Protein 1TX9 (pdb70)

B-factor: mean 22.39, std 18.05, range [3.92, 79.15]

InterPro domains:
  IPR004196 Scaffold protein D [PF02925] (3-143)
  IPR036632 Scaffold protein D superfamily [G3DSA:1.10.1850.10] (2-152)
  IPR036632 Scaffold protein D superfamily [SSF48045] (6-148)

Secondary structure (DSSP, 8-state):
-HHHHHHHHHHHHHHHHHHH-------HHHHHHHH-SS---SSTHHHHHHHHHHHHSHHHHHS-------BHHHHHHHHHHHS-HHHHHHHHHHTTT-B-HHHHHHT------HHHHHHHHHHHHHS-TT----STT----/-HHHHTTTTHHHHHHHSSSS--S--HHHHHHHHSSS---GGGHHHHHHHHHHHHHHHHHTTT---SSPPHHHHHHHHHHHS-TTTHHHHHHHHHTS--S---SSSS-----HHHHHHHHHHHHHT-----

CATH classification: 1.10.1850.10

Sequence (271 aa):
VTEQSVRFQTALASIKLIQASAVLDLTEDDFDFLTSNKVWIATDRSRARRCVEACVYGTLDFVGYPRFPAPVEFIAAVIAYYVHPVNIQTACLIMEGAEFTENIINGVERPVKAAELFAFTLRVRAGNTDVLTDAEEN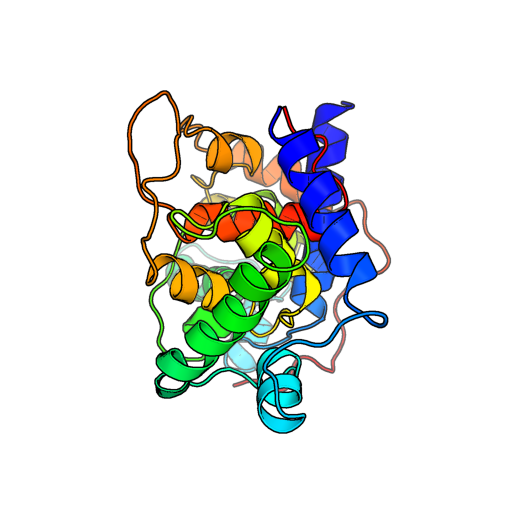VRQEQSVRFQTALASIKLIQASAVLDLTEDDFDFLTSNKVWIATDRSRARRCVEACVYGTLDFVGYPRFPAPVEFIAAVIAYYVHPVNIQTACLIMEGAEFTENIINGVERPVKAAELFAFTLRVRAGNTDVL

Structure (mmCIF, N/CA/C/O backbone):
data_1TX9
#
_entry.id   1TX9
#
_cell.length_a   106.440
_cell.length_b   106.440
_cell.length_c   127.019
_cell.angle_alpha   90.00
_cell.angle_beta   90.00
_cell.angle_gamma   90.00
#
_symmetry.space_group_name_H-M   'P 41 21 2'
#
loop_
_atom_site.group_PDB
_atom_site.id
_atom_site.type_symbol
_atom_site.label_atom_id
_atom_site.label_alt_id
_atom_site.label_comp_id
_atom_site.label_asym_id
_atom_site.label_entity_id
_atom_site.label_seq_id
_atom_site.pdbx_PDB_ins_code
_atom_site.Cartn_x
_atom_site.Cartn_y
_atom_site.Cartn_z
_atom_site.occupancy
_atom_site.B_iso_or_equiv
_atom_site.auth_seq_id
_atom_site.auth_comp_id
_atom_site.auth_asym_id
_atom_site.auth_atom_id
_atom_site.pdbx_PDB_model_num
ATOM 1 N N . VAL A 1 3 ? 103.661 52.741 52.872 1.00 55.01 4 VAL A N 1
ATOM 2 C CA . VAL A 1 3 ? 102.617 52.365 53.875 1.00 54.46 4 VAL A CA 1
ATOM 3 C C . VAL A 1 3 ? 101.237 52.849 53.417 1.00 53.57 4 VAL A C 1
ATOM 4 O O . VAL A 1 3 ? 100.210 52.314 53.841 1.00 53.09 4 VAL A O 1
ATOM 8 N N . THR A 1 4 ? 101.213 53.863 52.555 1.00 52.48 5 THR A N 1
ATOM 9 C CA . THR A 1 4 ? 99.943 54.366 52.056 1.00 51.96 5 THR A CA 1
ATOM 10 C C . THR A 1 4 ? 99.376 53.223 51.211 1.00 51.79 5 THR A C 1
ATOM 11 O O . THR A 1 4 ? 98.228 53.257 50.771 1.00 52.52 5 THR A O 1
ATOM 15 N N . GLU A 1 5 ? 100.199 52.200 51.003 1.00 51.05 6 GLU A N 1
ATOM 16 C CA . GLU A 1 5 ? 99.794 51.026 50.237 1.00 50.76 6 GLU A CA 1
ATOM 17 C C . GLU A 1 5 ? 99.366 49.958 51.250 1.00 49.56 6 GLU A C 1
ATOM 18 O O . GLU A 1 5 ? 98.267 49.407 51.165 1.00 49.40 6 GLU A O 1
ATOM 24 N N . GLN A 1 6 ? 100.238 49.684 52.218 1.00 48.24 7 GLN A N 1
ATOM 25 C CA . GLN A 1 6 ? 99.951 48.703 53.261 1.00 45.92 7 GLN A CA 1
ATOM 26 C C . GLN A 1 6 ? 98.729 49.156 54.049 1.00 44.02 7 GLN A C 1
ATOM 27 O O . GLN A 1 6 ? 98.137 48.381 54.805 1.00 43.55 7 GLN A O 1
ATOM 33 N N . SER A 1 7 ? 98.360 50.420 53.873 1.00 41.93 8 SER A N 1
ATOM 34 C CA . SER A 1 7 ? 97.214 50.968 54.578 1.00 40.19 8 SER A CA 1
ATOM 35 C C . SER A 1 7 ? 95.909 50.579 53.902 1.00 38.60 8 SER A C 1
ATOM 36 O O . SER A 1 7 ? 94.967 50.160 54.579 1.00 38.88 8 SER A O 1
ATOM 39 N N . VAL A 1 8 ? 95.855 50.710 52.576 1.00 35.92 9 VAL A N 1
ATOM 40 C CA . VAL A 1 8 ? 94.644 50.362 51.837 1.00 33.10 9 VAL A CA 1
ATOM 41 C C . VAL A 1 8 ? 94.360 48.871 51.864 1.00 31.59 9 VAL A C 1
ATOM 42 O O . VAL A 1 8 ? 93.207 48.449 51.753 1.00 31.33 9 VAL A O 1
ATOM 46 N N . ARG A 1 9 ? 95.413 48.074 52.003 1.00 29.42 10 ARG A N 1
ATOM 47 C CA . ARG A 1 9 ? 95.255 46.632 52.068 1.00 26.99 10 ARG A CA 1
ATOM 48 C C . ARG A 1 9 ? 94.422 46.369 53.309 1.00 26.73 10 ARG A C 1
ATOM 49 O O . ARG A 1 9 ? 93.365 45.752 53.254 1.00 26.84 10 ARG A O 1
ATOM 57 N N . PHE A 1 10 ? 94.918 46.868 54.431 1.00 26.71 11 PHE A N 1
ATOM 58 C CA . PHE A 1 10 ? 94.263 46.723 55.723 1.00 27.12 11 PHE A CA 1
ATOM 59 C C . PHE A 1 10 ? 92.799 47.133 55.620 1.00 26.22 11 PHE A C 1
ATOM 60 O O . PHE A 1 10 ? 91.895 46.390 55.987 1.00 25.79 11 PHE A O 1
ATOM 68 N N . GLN A 1 11 ? 92.583 48.335 55.109 1.00 26.50 12 GLN A N 1
ATOM 69 C CA . GLN A 1 11 ? 91.248 48.877 54.956 1.00 26.91 12 GLN A CA 1
ATOM 70 C C . GLN A 1 11 ? 90.327 47.865 54.279 1.00 25.41 12 GLN A C 1
ATOM 71 O O . GLN A 1 11 ? 89.185 47.687 54.707 1.00 25.58 12 GLN A O 1
ATOM 77 N N . THR A 1 12 ? 90.822 47.199 53.236 1.00 22.78 13 THR A N 1
ATOM 78 C CA . THR A 1 12 ? 90.030 46.198 52.519 1.00 19.73 13 THR A CA 1
ATOM 79 C C . THR A 1 12 ? 89.795 44.993 53.401 1.00 17.94 13 THR A C 1
ATOM 80 O O . THR A 1 12 ? 88.727 44.388 53.356 1.00 17.69 13 THR A O 1
ATOM 84 N N . ALA A 1 13 ? 90.811 44.638 54.186 1.00 15.87 14 ALA A N 1
ATOM 85 C CA . ALA A 1 13 ? 90.719 43.500 55.093 1.00 13.90 14 ALA A CA 1
ATOM 86 C C . ALA A 1 13 ? 89.692 43.836 56.153 1.00 13.08 14 ALA A C 1
ATOM 87 O O . ALA A 1 13 ? 88.856 43.011 56.503 1.00 13.66 14 ALA A O 1
ATOM 89 N N . LEU A 1 14 ? 89.759 45.055 56.665 1.00 11.56 15 LEU A N 1
ATOM 90 C CA . LEU A 1 14 ? 88.808 45.494 57.664 1.00 11.04 15 LEU A CA 1
ATOM 91 C C . LEU A 1 14 ? 87.420 45.480 57.045 1.00 11.97 15 LEU A C 1
ATOM 92 O O . LEU A 1 14 ? 86.479 44.912 57.593 1.00 12.27 15 LEU A O 1
ATOM 97 N N . ALA A 1 15 ? 87.301 46.111 55.889 1.00 12.88 16 ALA A N 1
ATOM 98 C CA . ALA A 1 15 ? 86.033 46.169 55.197 1.00 14.25 16 ALA A CA 1
ATOM 99 C C . ALA A 1 15 ? 85.479 44.770 54.961 1.00 15.11 16 ALA A C 1
ATOM 100 O O . ALA A 1 15 ? 84.293 44.614 54.651 1.00 17.14 16 ALA A O 1
ATOM 102 N N . SER A 1 16 ? 86.336 43.761 55.098 1.00 14.00 17 SER A N 1
ATOM 103 C CA . SER A 1 16 ? 85.926 42.372 54.911 1.00 12.97 17 SER A CA 1
ATOM 104 C C . SER A 1 16 ? 85.284 41.805 56.164 1.00 13.24 17 SER A C 1
ATOM 105 O O . SER A 1 16 ? 84.256 41.147 56.088 1.00 13.29 17 SER A O 1
ATOM 108 N N . ILE A 1 17 ? 85.901 42.048 57.314 1.00 13.81 18 ILE A N 1
ATOM 109 C CA . ILE A 1 17 ? 85.368 41.563 58.578 1.00 13.98 18 ILE A CA 1
ATOM 110 C C . ILE A 1 17 ? 83.858 41.736 58.563 1.00 15.98 18 ILE A C 1
ATOM 111 O O . ILE A 1 17 ? 83.105 40.780 58.775 1.00 17.21 18 ILE A O 1
ATOM 116 N N . LYS A 1 18 ? 83.423 42.967 58.308 1.00 17.17 19 LYS A N 1
ATOM 117 C CA . LYS A 1 18 ? 82.003 43.272 58.276 1.00 18.47 19 LYS A CA 1
ATOM 118 C C . LYS A 1 18 ? 81.246 42.325 57.364 1.00 17.58 19 LYS A C 1
ATOM 119 O O . LYS A 1 18 ? 80.143 41.899 57.697 1.00 18.28 19 LYS A O 1
ATOM 125 N N . LEU A 1 19 ? 81.841 41.994 56.221 1.00 15.89 20 LEU A N 1
ATOM 126 C CA . LEU A 1 19 ? 81.227 41.071 55.266 1.00 14.43 20 LEU A CA 1
ATOM 127 C C . LEU A 1 19 ? 81.077 39.715 55.963 1.00 14.36 20 LEU A C 1
ATOM 128 O O . LEU A 1 19 ? 80.019 39.089 55.904 1.00 14.14 20 LEU A O 1
ATOM 133 N N . ILE A 1 20 ? 82.137 39.267 56.631 1.00 14.09 21 ILE A N 1
ATOM 134 C CA . ILE A 1 20 ? 82.093 37.992 57.327 1.00 14.61 21 ILE A CA 1
ATOM 135 C C . ILE A 1 20 ? 81.066 38.020 58.449 1.00 16.97 21 ILE A C 1
ATOM 136 O O . ILE A 1 20 ? 80.220 37.130 58.553 1.00 18.62 21 ILE A O 1
ATOM 141 N N . GLN A 1 21 ? 81.142 39.035 59.298 1.00 18.06 22 GLN A N 1
ATOM 142 C CA . GLN A 1 21 ? 80.203 39.147 60.398 1.00 19.80 22 GLN A CA 1
ATOM 143 C C . GLN A 1 21 ? 78.747 39.102 59.951 1.00 20.50 22 GLN A C 1
ATOM 144 O O . GLN A 1 21 ? 77.935 38.386 60.539 1.00 20.40 22 GLN A O 1
ATOM 150 N N . ALA A 1 22 ? 78.427 39.875 58.915 1.00 21.11 23 ALA A N 1
ATOM 151 C CA . ALA A 1 22 ? 77.072 39.962 58.375 1.00 20.91 23 ALA A CA 1
ATOM 152 C C . ALA A 1 22 ? 76.439 38.625 57.997 1.00 21.41 23 ALA A C 1
ATOM 153 O O . ALA A 1 22 ? 75.303 38.363 58.368 1.00 21.85 23 ALA A O 1
ATOM 155 N N . SER A 1 23 ? 77.150 37.787 57.250 1.00 22.37 24 SER A N 1
ATOM 156 C CA . SER A 1 23 ? 76.608 36.483 56.870 1.00 23.80 24 SER A CA 1
ATOM 157 C C . SER A 1 23 ? 77.352 35.435 57.669 1.00 24.40 24 SER A C 1
ATOM 158 O O . SER A 1 23 ? 78.471 35.055 57.333 1.00 25.80 24 SER A O 1
ATOM 161 N N . ALA A 1 24 ? 76.737 34.959 58.736 1.00 24.15 25 ALA A N 1
ATOM 162 C CA . ALA A 1 24 ? 77.396 33.974 59.562 1.00 23.75 25 ALA A CA 1
ATOM 163 C C . ALA A 1 24 ? 77.179 32.582 59.015 1.00 24.07 25 ALA A C 1
ATOM 164 O O . ALA A 1 24 ? 77.306 31.600 59.744 1.00 24.79 25 ALA A O 1
ATOM 166 N N . VAL A 1 25 ? 76.845 32.489 57.734 1.00 23.39 26 VAL A N 1
ATOM 167 C CA . VAL A 1 25 ? 76.620 31.183 57.139 1.00 22.63 26 VAL A CA 1
ATOM 168 C C . VAL A 1 25 ? 77.926 30.413 56.993 1.00 22.65 26 VAL A C 1
ATOM 169 O O . VAL A 1 25 ? 78.837 30.832 56.280 1.00 21.77 26 VAL A O 1
ATOM 173 N N . LEU A 1 26 ? 77.999 29.286 57.694 1.00 22.40 27 LEU A N 1
ATOM 174 C CA . LEU A 1 26 ? 79.163 28.418 57.682 1.00 22.14 27 LEU A CA 1
ATOM 175 C C . LEU A 1 26 ? 78.717 26.976 57.580 1.00 23.13 27 LEU A C 1
ATOM 176 O O . LEU A 1 26 ? 77.617 26.623 58.009 1.00 23.58 27 LEU A O 1
ATOM 181 N N . ASP A 1 27 ? 79.592 26.149 57.021 1.00 23.46 28 ASP A N 1
ATOM 182 C CA . ASP A 1 27 ? 79.336 24.731 56.834 1.00 23.54 28 ASP A CA 1
ATOM 183 C C . ASP A 1 27 ? 80.137 23.904 57.849 1.00 23.55 28 ASP A C 1
ATOM 184 O O . ASP A 1 27 ? 81.001 23.113 57.481 1.00 22.43 28 ASP A O 1
ATOM 189 N N . LEU A 1 28 ? 79.839 24.078 59.130 1.00 23.49 29 LEU A N 1
ATOM 190 C CA . LEU A 1 28 ? 80.566 23.365 60.169 1.00 24.38 29 LEU A CA 1
ATOM 191 C C . LEU A 1 28 ? 79.658 22.987 61.328 1.00 26.36 29 LEU A C 1
ATOM 192 O O . LEU A 1 28 ? 78.872 23.812 61.790 1.00 27.04 29 LEU A O 1
ATOM 197 N N . THR A 1 29 ? 79.792 21.754 61.813 1.00 28.15 30 THR A N 1
ATOM 198 C CA . THR A 1 29 ? 79.017 21.282 62.957 1.00 30.38 30 THR A CA 1
ATOM 199 C C . THR A 1 29 ? 79.475 22.125 64.146 1.00 31.60 30 THR A C 1
ATOM 200 O O . THR A 1 29 ? 80.568 22.676 64.111 1.00 32.68 30 THR A O 1
ATOM 204 N N . GLU A 1 30 ? 78.669 22.243 65.197 1.00 33.09 31 GLU A N 1
ATOM 205 C CA . GLU A 1 30 ? 79.103 23.053 66.329 1.00 34.66 31 GLU A CA 1
ATOM 206 C C . GLU A 1 30 ? 80.441 22.543 66.840 1.00 34.70 31 GLU A C 1
ATOM 207 O O . GLU A 1 30 ? 81.290 23.325 67.256 1.00 34.69 31 GLU A O 1
ATOM 213 N N . ASP A 1 31 ? 80.618 21.225 66.803 1.00 34.90 32 ASP A N 1
ATOM 214 C CA . ASP A 1 31 ? 81.860 20.591 67.230 1.00 34.41 32 ASP A CA 1
ATOM 215 C C . ASP A 1 31 ? 82.990 21.177 66.397 1.00 32.61 32 ASP A C 1
ATOM 216 O O . ASP A 1 31 ? 83.962 21.703 66.931 1.00 32.21 32 ASP A O 1
ATOM 221 N N . ASP A 1 32 ? 82.855 21.071 65.079 1.00 31.04 33 ASP A N 1
ATOM 222 C CA . ASP A 1 32 ? 83.860 21.591 64.166 1.00 29.06 33 ASP A CA 1
ATOM 223 C C . ASP A 1 32 ? 84.185 23.033 64.470 1.00 27.32 33 ASP A C 1
ATOM 224 O O . ASP A 1 32 ? 85.339 23.441 64.429 1.00 27.88 33 ASP A O 1
ATOM 229 N N . PHE A 1 33 ? 83.160 23.811 64.764 1.00 25.04 34 PHE A N 1
ATOM 230 C CA . PHE A 1 33 ? 83.375 25.202 65.065 1.00 24.11 34 PHE A CA 1
ATOM 231 C C . PHE A 1 33 ? 84.286 25.320 66.278 1.00 25.84 34 PHE A C 1
ATOM 232 O O . PHE A 1 33 ? 85.244 26.090 66.267 1.00 26.27 34 PHE A O 1
ATOM 240 N N . ASP A 1 34 ? 83.986 24.550 67.323 1.00 27.54 35 ASP A N 1
ATOM 241 C CA . ASP A 1 34 ? 84.792 24.573 68.545 1.00 28.05 35 ASP A CA 1
ATOM 242 C C . ASP A 1 34 ? 86.242 24.262 68.206 1.00 27.05 35 ASP A C 1
ATOM 243 O O . ASP A 1 34 ? 87.154 24.893 68.731 1.00 28.05 35 ASP A O 1
ATOM 248 N N . PHE A 1 35 ? 86.450 23.286 67.327 1.00 24.76 36 PHE A N 1
ATOM 249 C CA . PHE A 1 35 ? 87.794 22.895 66.913 1.00 21.35 36 PHE A CA 1
ATOM 250 C C . PHE A 1 35 ? 88.530 24.036 66.263 1.00 20.13 36 PHE A C 1
ATOM 251 O O . PHE A 1 35 ? 89.652 24.343 66.632 1.00 21.30 36 PHE A O 1
ATOM 259 N N . LEU A 1 36 ? 87.892 24.643 65.272 1.00 18.17 37 LEU A N 1
ATOM 260 C CA . LEU A 1 36 ? 88.474 25.750 64.534 1.00 15.89 37 LEU A CA 1
ATOM 261 C C . LEU A 1 36 ? 88.757 26.990 65.378 1.00 16.07 37 LEU A C 1
ATOM 262 O O . LEU A 1 36 ? 89.717 27.701 65.115 1.00 15.70 37 LEU A O 1
ATOM 267 N N . THR A 1 37 ? 87.944 27.252 66.396 1.00 16.42 38 THR A N 1
ATOM 268 C CA . THR A 1 37 ? 88.167 28.432 67.235 1.00 17.51 38 THR A CA 1
ATOM 269 C C . THR A 1 37 ? 88.797 28.138 68.590 1.00 18.79 38 THR A C 1
ATOM 270 O O . THR A 1 37 ? 88.995 29.046 69.393 1.00 18.80 38 THR A O 1
ATOM 274 N N . SER A 1 38 ? 89.105 26.871 68.839 1.00 19.69 39 SER A N 1
ATOM 275 C CA . SER A 1 38 ? 89.717 26.443 70.092 1.00 19.87 39 SER A CA 1
ATOM 276 C C . SER A 1 38 ? 91.089 27.066 70.318 1.00 19.82 39 SER A C 1
ATOM 277 O O . SER A 1 38 ? 91.723 27.557 69.379 1.00 18.06 39 SER A O 1
ATOM 280 N N . ASN A 1 39 ? 91.532 27.036 71.577 1.00 20.63 40 ASN A N 1
ATOM 281 C CA . ASN A 1 39 ? 92.834 27.560 71.972 1.00 20.52 40 ASN A CA 1
ATOM 282 C C . ASN A 1 39 ? 93.788 26.385 72.048 1.00 20.36 40 ASN A C 1
ATOM 283 O O . ASN A 1 39 ? 94.931 26.524 72.471 1.00 20.85 40 ASN A O 1
ATOM 288 N N . LYS A 1 40 ? 93.305 25.221 71.630 1.00 20.15 41 LYS A N 1
ATOM 289 C CA . LYS A 1 40 ? 94.119 24.018 71.621 1.00 20.68 41 LYS A CA 1
ATOM 290 C C . LYS A 1 40 ? 94.816 23.941 70.254 1.00 20.10 41 LYS A C 1
ATOM 291 O O . LYS A 1 40 ? 94.181 24.135 69.216 1.00 20.37 41 LYS A O 1
ATOM 297 N N . VAL A 1 41 ? 96.120 23.671 70.262 1.00 18.68 42 VAL A N 1
ATOM 298 C CA . VAL A 1 41 ? 96.927 23.586 69.041 1.00 17.53 42 VAL A CA 1
ATOM 299 C C . VAL A 1 41 ? 96.441 22.601 67.997 1.00 16.89 42 VAL A C 1
ATOM 300 O O . VAL A 1 41 ? 95.800 21.607 68.322 1.00 17.85 42 VAL A O 1
ATOM 304 N N . TRP A 1 42 ? 96.773 22.870 66.737 1.00 16.13 43 TRP A N 1
ATOM 305 C CA . TRP A 1 42 ? 96.397 21.972 65.660 1.00 15.14 43 TRP A CA 1
ATOM 306 C C . TRP A 1 42 ? 97.587 21.097 65.363 1.00 15.65 43 TRP A C 1
ATOM 307 O O . TRP A 1 42 ? 98.588 21.562 64.826 1.00 16.52 43 TRP A O 1
ATOM 318 N N . ILE A 1 43 ? 97.471 19.831 65.730 1.00 15.89 44 ILE A N 1
ATOM 319 C CA . ILE A 1 43 ? 98.523 18.858 65.499 1.00 17.60 44 ILE A CA 1
ATOM 320 C C . ILE A 1 43 ? 98.675 18.662 63.999 1.00 18.43 44 ILE A C 1
ATOM 321 O O . ILE A 1 43 ? 97.845 19.112 63.208 1.00 18.63 44 ILE A O 1
ATOM 326 N N . ALA A 1 44 ? 99.747 17.984 63.617 1.00 19.14 45 ALA A N 1
ATOM 327 C CA . ALA A 1 44 ? 100.035 17.716 62.223 1.00 18.71 45 ALA A CA 1
ATOM 328 C C . ALA A 1 44 ? 99.028 16.774 61.576 1.00 18.01 45 ALA A C 1
ATOM 329 O O . ALA A 1 44 ? 98.950 16.699 60.361 1.00 17.55 45 ALA A O 1
ATOM 331 N N . THR A 1 45 ? 98.268 16.043 62.378 1.00 18.53 46 THR A N 1
ATOM 332 C CA . THR A 1 45 ? 97.279 15.130 61.821 1.00 18.93 46 THR A CA 1
ATOM 333 C C . THR A 1 45 ? 95.996 15.914 61.582 1.00 19.65 46 THR A C 1
ATOM 334 O O . THR A 1 45 ? 95.275 15.659 60.620 1.00 20.85 46 THR A O 1
ATOM 338 N N . ASP A 1 46 ? 95.738 16.888 62.453 1.00 20.03 47 ASP A N 1
ATOM 339 C CA . ASP A 1 46 ? 94.550 17.733 62.366 1.00 20.26 47 ASP A CA 1
ATOM 340 C C . ASP A 1 46 ? 94.547 18.630 61.132 1.00 19.51 47 ASP A C 1
ATOM 341 O O . ASP A 1 46 ? 93.606 19.388 60.922 1.00 19.40 47 ASP A O 1
ATOM 346 N N . ARG A 1 47 ? 95.597 18.549 60.322 1.00 18.92 48 ARG A N 1
ATOM 347 C CA . ARG A 1 47 ? 95.697 19.367 59.121 1.00 18.45 48 ARG A CA 1
ATOM 348 C C . ARG A 1 47 ? 94.480 19.201 58.217 1.00 19.60 48 ARG A C 1
ATOM 349 O O . ARG A 1 47 ? 93.889 20.186 57.789 1.00 20.67 48 ARG A O 1
ATOM 357 N N . SER A 1 48 ? 94.103 17.960 57.927 1.00 19.88 49 SER A N 1
ATOM 358 C CA . SER A 1 48 ? 92.946 17.710 57.071 1.00 19.26 49 SER A CA 1
ATOM 359 C C . SER A 1 48 ? 91.713 18.423 57.613 1.00 18.09 49 SER A C 1
ATOM 360 O O . SER A 1 48 ? 91.050 19.161 56.894 1.00 18.20 49 SER A O 1
ATOM 363 N N . ARG A 1 49 ? 91.413 18.199 58.886 1.00 16.53 50 ARG A N 1
ATOM 364 C CA . ARG A 1 49 ? 90.265 18.827 59.514 1.00 16.08 50 ARG A CA 1
ATOM 365 C C . ARG A 1 49 ? 90.371 20.341 59.415 1.00 15.19 50 ARG A C 1
ATOM 366 O O . ARG A 1 49 ? 89.449 20.999 58.948 1.00 15.46 50 ARG A O 1
ATOM 374 N N . ALA A 1 50 ? 91.504 20.894 59.836 1.00 14.42 51 ALA A N 1
ATOM 375 C CA . ALA A 1 50 ? 91.715 22.343 59.794 1.00 14.02 51 ALA A CA 1
ATOM 376 C C . ALA A 1 50 ? 91.504 22.922 58.400 1.00 13.84 51 ALA A C 1
ATOM 377 O O . ALA A 1 50 ? 90.858 23.959 58.238 1.00 12.72 51 ALA A O 1
ATOM 379 N N . ARG A 1 51 ? 92.072 22.255 57.401 1.00 14.70 52 ARG A N 1
ATOM 380 C CA . ARG A 1 51 ? 91.944 22.703 56.025 1.00 15.84 52 ARG A CA 1
ATOM 381 C C . ARG A 1 51 ? 90.490 22.903 55.705 1.00 16.80 52 ARG A C 1
ATOM 382 O O . ARG A 1 51 ? 90.112 23.925 55.139 1.00 18.43 52 ARG A O 1
ATOM 390 N N . ARG A 1 52 ? 89.673 21.918 56.063 1.00 16.66 53 ARG A N 1
ATOM 391 C CA . ARG A 1 52 ? 88.248 21.986 55.792 1.00 15.70 53 ARG A CA 1
ATOM 392 C C . ARG A 1 52 ? 87.608 23.138 56.533 1.00 13.42 53 ARG A C 1
ATOM 393 O O . ARG A 1 52 ? 86.767 23.834 55.988 1.00 12.93 53 ARG A O 1
ATOM 401 N N . CYS A 1 53 ? 88.013 23.339 57.778 1.00 11.31 54 CYS A N 1
ATOM 402 C CA . CYS A 1 53 ? 87.453 24.414 58.580 1.00 10.19 54 CYS A CA 1
ATOM 403 C C . CYS A 1 53 ? 87.830 25.818 58.125 1.00 9.05 54 CYS A C 1
ATOM 404 O O . CYS A 1 53 ? 86.971 26.673 57.957 1.00 9.21 54 CYS A O 1
ATOM 407 N N . VAL A 1 54 ? 89.116 26.075 57.946 1.00 7.48 55 VAL A N 1
ATOM 408 C CA . VAL A 1 54 ? 89.521 27.400 57.511 1.00 6.47 55 VAL A CA 1
ATOM 409 C C . VAL A 1 54 ? 88.915 27.702 56.143 1.00 7.71 55 VAL A C 1
ATOM 410 O O . VAL A 1 54 ? 88.538 28.831 55.865 1.00 9.05 55 VAL A O 1
ATOM 414 N N . GLU A 1 55 ? 88.808 26.690 55.291 1.00 7.89 56 GLU A N 1
ATOM 415 C CA . GLU A 1 55 ? 88.240 26.894 53.972 1.00 8.48 56 GLU A CA 1
ATOM 416 C C . GLU A 1 55 ? 86.741 27.117 54.057 1.00 10.17 56 GLU A C 1
ATOM 417 O O . GLU A 1 55 ? 86.184 27.909 53.310 1.00 11.40 56 GLU A O 1
ATOM 423 N N . ALA A 1 56 ? 86.081 26.422 54.972 1.00 10.77 57 ALA A N 1
ATOM 424 C CA . ALA A 1 56 ? 84.643 26.577 55.129 1.00 10.00 57 ALA A CA 1
ATOM 425 C C . ALA A 1 56 ? 84.315 27.994 55.574 1.00 10.15 57 ALA A C 1
ATOM 426 O O . ALA A 1 56 ? 83.174 28.424 55.502 1.00 11.92 57 ALA A O 1
ATOM 428 N N . CYS A 1 57 ? 85.318 28.718 56.044 1.00 9.48 58 CYS A N 1
ATOM 429 C CA . CYS A 1 57 ? 85.103 30.082 56.488 1.00 9.36 58 CYS A CA 1
ATOM 430 C C . CYS A 1 57 ? 85.350 31.065 55.356 1.00 9.05 58 CYS A C 1
ATOM 431 O O . CYS A 1 57 ? 84.785 32.154 55.341 1.00 9.76 58 CYS A O 1
ATOM 434 N N . VAL A 1 58 ? 86.202 30.683 54.413 1.00 8.34 59 VAL A N 1
ATOM 435 C CA . VAL A 1 58 ? 86.529 31.543 53.286 1.00 7.06 59 VAL A CA 1
ATOM 436 C C . VAL A 1 58 ? 85.500 31.443 52.167 1.00 9.85 59 VAL A C 1
ATOM 437 O O . VAL A 1 58 ? 84.914 32.448 51.775 1.00 10.60 59 VAL A O 1
ATOM 441 N N . TYR A 1 59 ? 85.279 30.240 51.645 1.00 11.31 60 TYR A N 1
ATOM 442 C CA . TYR A 1 59 ? 84.309 30.057 50.571 1.00 12.82 60 TYR A CA 1
ATOM 443 C C . TYR A 1 59 ? 82.941 29.926 51.208 1.00 14.44 60 TYR A C 1
ATOM 444 O O . TYR A 1 59 ? 82.119 29.099 50.806 1.00 14.25 60 TYR A O 1
ATOM 453 N N . GLY A 1 60 ? 82.729 30.770 52.213 1.00 16.26 61 GLY A N 1
ATOM 454 C CA . GLY A 1 60 ? 81.495 30.813 52.979 1.00 18.37 61 GLY A CA 1
ATOM 455 C C . GLY A 1 60 ? 80.235 30.111 52.501 1.00 18.97 61 GLY A C 1
ATOM 456 O O . GLY A 1 60 ? 80.169 28.883 52.395 1.00 20.01 61 GLY A O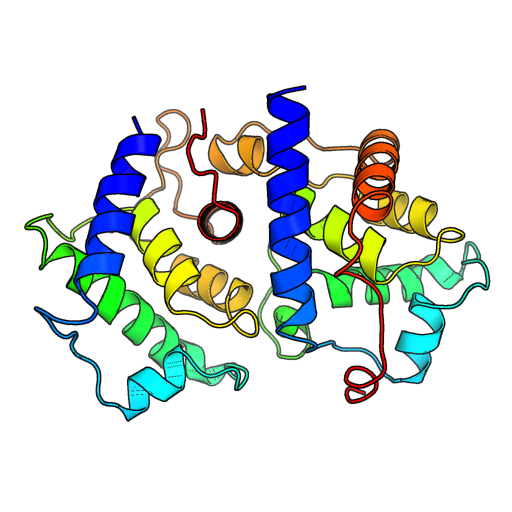 1
ATOM 457 N N . THR A 1 61 ? 79.215 30.913 52.236 1.00 18.26 62 THR A N 1
ATOM 458 C CA . THR A 1 61 ? 77.936 30.396 51.804 1.00 17.16 62 THR A CA 1
ATOM 459 C C . THR A 1 61 ? 78.152 29.490 50.608 1.00 16.14 62 THR A C 1
ATOM 460 O O . THR A 1 61 ? 77.331 28.636 50.301 1.00 15.51 62 THR A O 1
ATOM 464 N N . LEU A 1 62 ? 79.280 29.661 49.941 1.00 15.82 63 LEU A N 1
ATOM 465 C CA . LEU A 1 62 ? 79.575 28.845 48.773 1.00 16.78 63 LEU A CA 1
ATOM 466 C C . LEU A 1 62 ? 79.604 27.339 49.052 1.00 17.50 63 LEU A C 1
ATOM 467 O O . LEU A 1 62 ? 79.272 26.532 48.179 1.00 17.56 63 LEU A O 1
ATOM 472 N N . ASP A 1 63 ? 79.999 26.957 50.258 1.00 17.98 64 ASP A N 1
ATOM 473 C CA . ASP A 1 63 ? 80.074 25.546 50.597 1.00 18.90 64 ASP A CA 1
ATOM 474 C C . ASP A 1 63 ? 78.837 25.040 51.289 1.00 18.99 64 ASP A C 1
ATOM 475 O O . ASP A 1 63 ? 78.524 23.857 51.231 1.00 18.52 64 ASP A O 1
ATOM 480 N N . PHE A 1 64 ? 78.138 25.941 51.960 1.00 19.64 65 PHE A N 1
ATOM 481 C CA . PHE A 1 64 ? 76.924 25.570 52.658 1.00 20.42 65 PHE A CA 1
ATOM 482 C C . PHE A 1 64 ? 75.998 24.953 51.637 1.00 21.08 65 PHE A C 1
ATOM 483 O O . PHE A 1 64 ? 75.369 23.926 51.881 1.00 22.29 65 PHE A O 1
ATOM 491 N N . VAL A 1 65 ? 75.916 25.614 50.491 1.00 20.76 66 VAL A N 1
ATOM 492 C CA . VAL A 1 65 ? 75.104 25.152 49.387 1.00 19.77 66 VAL A CA 1
ATOM 493 C C . VAL A 1 65 ? 76.120 24.426 48.549 1.00 20.15 66 VAL A C 1
ATOM 494 O O . VAL A 1 65 ? 77.234 24.200 49.008 1.00 20.87 66 VAL A O 1
ATOM 498 N N . GLY A 1 66 ? 75.759 24.065 47.324 1.00 21.16 67 GLY A N 1
ATOM 499 C CA . GLY A 1 66 ? 76.721 23.398 46.455 1.00 22.27 67 GLY A CA 1
ATOM 500 C C . GLY A 1 66 ? 77.733 24.408 45.904 1.00 21.46 67 GLY A C 1
ATOM 501 O O . GLY A 1 66 ? 78.735 24.721 46.553 1.00 22.44 67 GLY A O 1
ATOM 502 N N . TYR A 1 67 ? 77.455 24.923 44.708 1.00 19.43 68 TYR A N 1
ATOM 503 C CA . TYR A 1 67 ? 78.294 25.909 44.040 1.00 17.11 68 TYR A CA 1
ATOM 504 C C . TYR A 1 67 ? 79.792 25.657 44.111 1.00 16.28 68 TYR A C 1
ATOM 505 O O . TYR A 1 67 ? 80.338 25.337 45.164 1.00 16.72 68 TYR A O 1
ATOM 514 N N . PRO A 1 68 ? 80.485 25.815 42.976 1.00 14.51 69 PRO A N 1
ATOM 515 C CA . PRO A 1 68 ? 81.930 25.617 42.907 1.00 14.10 69 PRO A CA 1
ATOM 516 C C . PRO A 1 68 ? 82.655 26.639 43.774 1.00 14.30 69 PRO A C 1
ATOM 517 O O . PRO A 1 68 ? 82.039 27.561 44.310 1.00 14.26 69 PRO A O 1
ATOM 521 N N . ARG A 1 69 ? 83.964 26.476 43.924 1.00 14.51 70 ARG A N 1
ATOM 522 C CA . ARG A 1 69 ? 84.744 27.419 44.716 1.00 14.15 70 ARG A CA 1
ATOM 523 C C . ARG A 1 69 ? 85.535 28.274 43.751 1.00 12.15 70 ARG A C 1
ATOM 524 O O . ARG A 1 69 ? 85.782 27.869 42.624 1.00 12.92 70 ARG A O 1
ATOM 532 N N . PHE A 1 70 ? 85.920 29.465 44.183 1.00 10.10 71 PHE A N 1
ATOM 533 C CA . PHE A 1 70 ? 86.711 30.339 43.338 1.00 8.88 71 PHE A CA 1
ATOM 534 C C . PHE A 1 70 ? 87.618 31.183 44.216 1.00 9.69 71 PHE A C 1
ATOM 535 O O . PHE A 1 70 ? 87.197 31.693 45.259 1.00 10.24 71 PHE A O 1
ATOM 543 N N . PRO A 1 71 ? 88.882 31.338 43.803 1.00 9.28 72 PRO A N 1
ATOM 544 C CA . PRO A 1 71 ? 89.927 32.100 44.486 1.00 8.63 72 PRO A CA 1
ATOM 545 C C . PRO A 1 71 ? 89.471 33.352 45.204 1.00 8.77 72 PRO A C 1
ATOM 546 O O . PRO A 1 71 ? 88.776 34.187 44.638 1.00 8.52 72 PRO A O 1
ATOM 550 N N . ALA A 1 72 ? 89.876 33.472 46.460 1.00 8.96 73 ALA A N 1
ATOM 551 C CA . ALA A 1 72 ? 89.514 34.625 47.253 1.00 8.83 73 ALA A CA 1
ATOM 552 C C . ALA A 1 72 ? 90.722 35.510 47.431 1.00 8.32 73 ALA A C 1
ATOM 553 O O . ALA A 1 72 ? 91.850 35.047 47.344 1.00 8.91 73 ALA A O 1
ATOM 555 N N . PRO A 1 73 ? 90.499 36.806 47.659 1.00 8.55 74 PRO A N 1
ATOM 556 C CA . PRO A 1 73 ? 91.588 37.765 47.855 1.00 8.32 74 PRO A CA 1
ATOM 557 C C . PRO A 1 73 ? 92.204 37.591 49.241 1.00 7.94 74 PRO A C 1
ATOM 558 O O . PRO A 1 73 ? 91.505 37.227 50.193 1.00 8.43 74 PRO A O 1
ATOM 562 N N . VAL A 1 74 ? 93.506 37.860 49.348 1.00 6.68 75 VAL A N 1
ATOM 563 C CA . VAL A 1 74 ? 94.224 37.751 50.613 1.00 4.63 75 VAL A CA 1
ATOM 564 C C . VAL A 1 74 ? 93.563 38.595 51.687 1.00 4.84 75 VAL A C 1
ATOM 565 O O . VAL A 1 74 ? 93.309 38.123 52.788 1.00 5.76 75 VAL A O 1
ATOM 569 N N . GLU A 1 75 ? 93.285 39.850 51.375 1.00 4.73 76 GLU A N 1
ATOM 570 C CA . GLU A 1 75 ? 92.641 40.700 52.349 1.00 5.11 76 GLU A CA 1
ATOM 571 C C . GLU A 1 75 ? 91.445 39.986 52.981 1.00 4.75 76 GLU A C 1
ATOM 572 O O . GLU A 1 75 ? 91.193 40.129 54.176 1.00 4.76 76 GLU A O 1
ATOM 578 N N . PHE A 1 76 ? 90.717 39.205 52.186 1.00 3.92 77 PHE A N 1
ATOM 579 C CA . PHE A 1 76 ? 89.534 38.510 52.693 1.00 3.92 77 PHE A CA 1
ATOM 580 C C . PHE A 1 76 ? 89.837 37.250 53.476 1.00 4.17 77 PHE A C 1
ATOM 581 O O . PHE A 1 76 ? 89.049 36.840 54.334 1.00 3.92 77 PHE A O 1
ATOM 589 N N . ILE A 1 77 ? 90.962 36.619 53.152 1.00 5.11 78 ILE A N 1
ATOM 590 C CA . ILE A 1 77 ? 91.392 35.404 53.836 1.00 4.68 78 ILE A CA 1
ATOM 591 C C . ILE A 1 77 ? 92.009 35.838 55.138 1.00 3.92 78 ILE A C 1
ATOM 592 O O . ILE A 1 77 ? 91.671 35.329 56.196 1.00 3.92 78 ILE A O 1
ATOM 597 N N . ALA A 1 78 ? 92.920 36.797 55.042 1.00 3.92 79 ALA A N 1
ATOM 598 C CA . ALA A 1 78 ? 93.593 37.318 56.211 1.00 4.18 79 ALA A CA 1
ATOM 599 C C . ALA A 1 78 ? 92.546 37.785 57.197 1.00 4.28 79 ALA A C 1
ATOM 600 O O . ALA A 1 78 ? 92.721 37.662 58.402 1.00 5.59 79 ALA A O 1
ATOM 602 N N . ALA A 1 79 ? 91.444 38.307 56.680 1.00 5.39 80 ALA A N 1
ATOM 603 C CA . ALA A 1 79 ? 90.371 38.794 57.536 1.00 6.43 80 ALA A CA 1
ATOM 604 C C . ALA A 1 79 ? 89.709 37.633 58.258 1.00 6.55 80 ALA A C 1
ATOM 605 O O . ALA A 1 79 ? 89.411 37.714 59.445 1.00 6.52 80 ALA A O 1
ATOM 607 N N . VAL A 1 80 ? 89.476 36.555 57.525 1.00 5.99 81 VAL A N 1
ATOM 608 C CA . VAL A 1 80 ? 88.868 35.360 58.083 1.00 6.18 81 VAL A CA 1
ATOM 609 C C . VAL A 1 80 ? 89.706 34.785 59.229 1.00 6.40 81 VAL A C 1
ATOM 610 O O . VAL A 1 80 ? 89.203 34.530 60.315 1.00 5.87 81 VAL A O 1
ATOM 614 N N . ILE A 1 81 ? 90.992 34.582 58.982 1.00 5.88 82 ILE A N 1
ATOM 615 C CA . ILE A 1 81 ? 91.856 34.016 59.996 1.00 4.97 82 ILE A CA 1
ATOM 616 C C . ILE A 1 81 ? 91.902 34.877 61.246 1.00 5.87 82 ILE A C 1
ATOM 617 O O . ILE A 1 81 ? 91.788 34.367 62.356 1.00 5.71 82 ILE A O 1
ATOM 622 N N . ALA A 1 82 ? 92.072 36.182 61.066 1.00 5.94 83 ALA A N 1
ATOM 623 C CA . ALA A 1 82 ? 92.141 37.112 62.189 1.00 6.26 83 ALA A CA 1
ATOM 624 C C . ALA A 1 82 ? 90.892 37.017 63.057 1.00 7.27 83 ALA A C 1
ATOM 625 O O . ALA A 1 82 ? 90.939 37.186 64.279 1.00 7.30 83 ALA A O 1
ATOM 627 N N . TYR A 1 83 ? 89.776 36.732 62.404 1.00 8.02 84 TYR A N 1
ATOM 628 C CA . TYR A 1 83 ? 88.491 36.633 63.062 1.00 6.53 84 TYR A CA 1
ATOM 629 C C . TYR A 1 83 ? 88.262 35.293 63.759 1.00 6.58 84 TYR A C 1
ATOM 630 O O . TYR A 1 83 ? 88.133 35.262 64.968 1.00 7.59 84 TYR A O 1
ATOM 639 N N . TYR A 1 84 ? 88.229 34.192 63.011 1.00 6.79 85 TYR A N 1
ATOM 640 C CA . TYR A 1 84 ? 87.964 32.862 63.577 1.00 6.89 85 TYR A CA 1
ATOM 641 C C . TYR A 1 84 ? 89.088 32.176 64.338 1.00 8.19 85 TYR A C 1
ATOM 642 O O . TYR A 1 84 ? 88.919 31.803 65.493 1.00 10.26 85 TYR A O 1
ATOM 651 N N . VAL A 1 85 ? 90.222 31.990 63.671 1.00 9.34 86 VAL A N 1
ATOM 652 C CA . VAL A 1 85 ? 91.399 31.321 64.233 1.00 10.11 86 VAL A CA 1
ATOM 653 C C . VAL A 1 85 ? 92.031 31.922 65.490 1.00 11.57 86 VAL A C 1
ATOM 654 O O . VAL A 1 85 ? 92.092 33.144 65.644 1.00 14.30 86 VAL A O 1
ATOM 658 N N . HIS A 1 86 ? 92.529 31.054 66.372 1.00 10.49 87 HIS A N 1
ATOM 659 C CA . HIS A 1 86 ? 93.181 31.490 67.606 1.00 9.92 87 HIS A CA 1
ATOM 660 C C . HIS A 1 86 ? 94.672 31.696 67.368 1.00 9.72 87 HIS A C 1
ATOM 661 O O . HIS A 1 86 ? 95.293 30.953 66.611 1.00 10.75 87 HIS A O 1
ATOM 668 N N . PRO A 1 87 ? 95.270 32.703 68.020 1.00 8.82 88 PRO A N 1
ATOM 669 C CA . PRO A 1 87 ? 96.693 32.985 67.860 1.00 8.69 88 PRO A CA 1
ATOM 670 C C . PRO A 1 87 ? 97.544 31.736 67.796 1.00 9.54 88 PRO A C 1
ATOM 671 O O . PRO A 1 87 ? 98.557 31.697 67.106 1.00 10.87 88 PRO A O 1
ATOM 675 N N . VAL A 1 88 ? 97.132 30.699 68.500 1.00 9.82 89 VAL A N 1
ATOM 676 C CA . VAL A 1 88 ? 97.919 29.486 68.483 1.00 10.22 89 VAL A CA 1
ATOM 677 C C . VAL A 1 88 ? 98.003 28.816 67.123 1.00 10.88 89 VAL A C 1
ATOM 678 O O . VAL A 1 88 ? 99.075 28.410 66.701 1.00 11.00 89 VAL A O 1
ATOM 682 N N . ASN A 1 89 ? 96.877 28.707 66.432 1.00 11.83 90 ASN A N 1
ATOM 683 C CA . ASN A 1 89 ? 96.857 28.048 65.135 1.00 13.11 90 ASN A CA 1
ATOM 684 C C . ASN A 1 89 ? 96.957 28.984 63.937 1.00 12.99 90 ASN A C 1
ATOM 685 O O . ASN A 1 89 ? 97.262 28.553 62.827 1.00 12.80 90 ASN A O 1
ATOM 690 N N . ILE A 1 90 ? 96.704 30.266 64.154 1.00 12.48 91 ILE A N 1
ATOM 691 C CA . ILE A 1 90 ? 96.760 31.221 63.064 1.00 12.27 91 ILE A CA 1
ATOM 692 C C . ILE A 1 90 ? 97.874 30.949 62.081 1.00 12.56 91 ILE A C 1
ATOM 693 O O . ILE A 1 90 ? 97.650 30.947 60.880 1.00 12.67 91 ILE A O 1
ATOM 698 N N . GLN A 1 91 ? 99.075 30.708 62.578 1.00 14.22 92 GLN A N 1
ATOM 699 C CA . GLN A 1 91 ? 100.186 30.469 61.674 1.00 15.80 92 GLN A CA 1
ATOM 700 C C . GLN A 1 91 ? 99.940 29.300 60.750 1.00 15.17 92 GLN A C 1
ATOM 701 O O . GLN A 1 91 ? 100.064 29.442 59.544 1.00 15.32 92 GLN A O 1
ATOM 707 N N . THR A 1 92 ? 99.599 28.140 61.301 1.00 14.94 93 THR A N 1
ATOM 708 C CA . THR A 1 92 ? 99.369 26.983 60.444 1.00 14.00 93 THR A CA 1
ATOM 709 C C . THR A 1 92 ? 98.251 27.301 59.464 1.00 12.49 93 THR A C 1
ATOM 710 O O . THR A 1 92 ? 98.236 26.796 58.351 1.00 11.70 93 THR A O 1
ATOM 714 N N . ALA A 1 93 ? 97.319 28.151 59.880 1.00 11.86 94 ALA A N 1
ATOM 715 C CA . ALA A 1 93 ? 96.217 28.537 59.011 1.00 11.61 94 ALA A CA 1
ATOM 716 C C . ALA A 1 93 ? 96.780 29.212 57.775 1.00 11.82 94 ALA A C 1
ATOM 717 O O . ALA A 1 93 ? 96.422 28.862 56.656 1.00 13.58 94 ALA A O 1
ATOM 719 N N . CYS A 1 94 ? 97.661 30.187 57.985 1.00 11.62 95 CYS A N 1
ATOM 720 C CA . CYS A 1 94 ? 98.291 30.912 56.887 1.00 11.19 95 CYS A CA 1
ATOM 721 C C . CYS A 1 94 ? 99.111 29.953 56.053 1.00 10.49 95 CYS A C 1
ATOM 722 O O . CYS A 1 94 ? 99.227 30.091 54.839 1.00 9.07 95 CYS A O 1
ATOM 725 N N . LEU A 1 95 ? 99.689 28.977 56.729 1.00 11.77 96 LEU A N 1
ATOM 726 C CA . LEU A 1 95 ? 100.486 27.964 56.067 1.00 12.37 96 LEU A CA 1
ATOM 727 C C . LEU A 1 95 ? 99.543 27.226 55.118 1.00 11.95 96 LEU A C 1
ATOM 728 O O . LEU A 1 95 ? 99.878 26.955 53.966 1.00 12.98 96 LEU A O 1
ATOM 733 N N . ILE A 1 96 ? 98.352 26.923 55.617 1.00 11.17 97 ILE A N 1
ATOM 734 C CA . ILE A 1 96 ? 97.337 26.232 54.839 1.00 11.84 97 ILE A CA 1
ATOM 735 C C . ILE A 1 96 ? 96.898 27.075 53.650 1.00 12.23 97 ILE A C 1
ATOM 736 O O . ILE A 1 96 ? 96.902 26.614 52.507 1.00 12.46 97 ILE A O 1
ATOM 741 N N . MET A 1 97 ? 96.531 28.318 53.934 1.00 12.87 98 MET A N 1
ATOM 742 C CA . MET A 1 97 ? 96.049 29.243 52.917 1.00 14.12 98 MET A CA 1
ATOM 743 C C . MET A 1 97 ? 97.111 30.041 52.160 1.00 15.92 98 MET A C 1
ATOM 744 O O . MET A 1 97 ? 96.809 31.079 51.570 1.00 15.93 98 MET A O 1
ATOM 749 N N . GLU A 1 98 ? 98.348 29.559 52.163 1.00 16.81 99 GLU A N 1
ATOM 750 C CA . GLU A 1 98 ? 99.412 30.254 51.455 1.00 17.12 99 GLU A CA 1
ATOM 751 C C . GLU A 1 98 ? 99.087 30.167 49.962 1.00 16.92 99 GLU A C 1
ATOM 752 O O . GLU A 1 98 ? 98.306 29.310 49.545 1.00 16.94 99 GLU A O 1
ATOM 758 N N . GLY A 1 99 ? 99.659 31.065 49.165 1.00 16.50 100 GLY A N 1
ATOM 759 C CA . GLY A 1 99 ? 99.421 31.029 47.733 1.00 16.42 100 GLY A CA 1
ATOM 760 C C . GLY A 1 99 ? 98.358 31.966 47.197 1.00 16.66 100 GLY A C 1
ATOM 761 O O . GLY A 1 99 ? 98.267 32.173 45.987 1.00 14.96 100 GLY A O 1
ATOM 762 N N . ALA A 1 100 ? 97.546 32.530 48.086 1.00 17.67 101 ALA A N 1
ATOM 763 C CA . ALA A 1 100 ? 96.488 33.453 47.675 1.00 18.43 101 ALA A CA 1
ATOM 764 C C . ALA A 1 100 ? 97.105 34.703 47.055 1.00 19.03 101 ALA A C 1
ATOM 765 O O . ALA A 1 100 ? 98.316 34.884 47.117 1.00 19.56 101 ALA A O 1
ATOM 767 N N . GLU A 1 101 ? 96.285 35.562 46.456 1.00 19.66 102 GLU A N 1
ATOM 768 C CA . GLU A 1 101 ? 96.791 36.789 45.838 1.00 20.86 102 GLU A CA 1
ATOM 769 C C . GLU A 1 101 ? 96.090 38.002 46.403 1.00 18.71 102 GLU A C 1
ATOM 770 O O . GLU A 1 101 ? 94.951 37.903 46.832 1.00 18.69 102 GLU A O 1
ATOM 776 N N . PHE A 1 102 ? 96.765 39.147 46.413 1.00 16.66 103 PHE A N 1
ATOM 777 C CA . PHE A 1 102 ? 96.143 40.368 46.923 1.00 14.56 103 PHE A CA 1
ATOM 778 C C . PHE A 1 102 ? 95.206 40.922 45.872 1.00 14.06 103 PHE A C 1
ATOM 779 O O . PHE A 1 102 ? 95.346 40.628 44.690 1.00 13.88 103 PHE A O 1
ATOM 787 N N . THR A 1 103 ? 94.259 41.739 46.307 1.00 13.35 104 THR A N 1
ATOM 788 C CA . THR A 1 103 ? 93.290 42.332 45.406 1.00 12.01 104 THR A CA 1
ATOM 789 C C . THR A 1 103 ? 93.904 42.926 44.152 1.00 13.98 104 THR A C 1
ATOM 790 O O . THR A 1 103 ? 93.511 42.580 43.043 1.00 13.01 104 THR A O 1
ATOM 794 N N . GLU A 1 104 ? 94.864 43.826 44.336 1.00 16.81 105 GLU A N 1
ATOM 795 C CA . GLU A 1 104 ? 95.541 44.481 43.226 1.00 18.33 105 GLU A CA 1
ATOM 796 C C . GLU A 1 104 ? 95.869 43.461 42.159 1.00 17.94 105 GLU A C 1
ATOM 797 O O . GLU A 1 104 ? 95.295 43.501 41.084 1.00 17.84 105 GLU A O 1
ATOM 803 N N . ASN A 1 105 ? 96.782 42.540 42.472 1.00 18.05 106 ASN A N 1
ATOM 804 C CA . ASN A 1 105 ? 97.218 41.494 41.534 1.00 17.78 106 ASN A CA 1
ATOM 805 C C . ASN A 1 105 ? 96.074 40.676 40.951 1.00 17.26 106 ASN A C 1
ATOM 806 O O . ASN A 1 105 ? 96.197 40.104 39.871 1.00 17.85 106 ASN A O 1
ATOM 811 N N . ILE A 1 106 ? 94.973 40.583 41.681 1.00 16.65 107 ILE A N 1
ATOM 812 C CA . ILE A 1 106 ? 93.834 39.832 41.199 1.00 15.45 107 ILE A CA 1
ATOM 813 C C . ILE A 1 106 ? 93.224 40.603 40.049 1.00 15.95 107 ILE A C 1
ATOM 814 O O . ILE A 1 106 ? 92.751 40.025 39.078 1.00 17.44 107 ILE A O 1
ATOM 819 N N . ILE A 1 107 ? 93.263 41.921 40.164 1.00 16.82 108 ILE A N 1
ATOM 820 C CA . ILE A 1 107 ? 92.708 42.808 39.157 1.00 18.42 108 ILE A CA 1
ATOM 821 C C . ILE A 1 107 ? 93.516 42.943 37.859 1.00 20.97 108 ILE A C 1
ATOM 822 O O . ILE A 1 107 ? 92.948 42.843 36.766 1.00 21.85 108 ILE A O 1
ATOM 827 N N . ASN A 1 108 ? 94.825 43.167 37.968 1.00 23.08 109 ASN A N 1
ATOM 828 C CA . ASN A 1 108 ? 95.669 43.326 36.784 1.00 26.63 109 ASN A CA 1
ATOM 829 C C . ASN A 1 108 ? 96.269 42.053 36.199 1.00 28.97 109 ASN A C 1
ATOM 830 O O . ASN A 1 108 ? 96.908 42.092 35.145 1.00 30.08 109 ASN A O 1
ATOM 835 N N . GLY A 1 109 ? 96.071 40.925 36.868 1.00 30.80 110 GLY A N 1
ATOM 836 C CA . GLY A 1 109 ? 96.606 39.676 36.355 1.00 31.19 110 GLY A CA 1
ATOM 837 C C . GLY A 1 109 ? 98.115 39.610 36.448 1.00 30.98 110 GLY A C 1
ATOM 838 O O . GLY A 1 109 ? 98.808 39.435 35.450 1.00 31.16 110 GLY A O 1
ATOM 839 N N . VAL A 1 110 ? 98.620 39.760 37.662 1.00 30.88 111 VAL A N 1
ATOM 840 C CA . VAL A 1 110 ? 100.046 39.708 37.913 1.00 31.47 111 VAL A CA 1
ATOM 841 C C . VAL A 1 110 ? 100.276 38.657 39.006 1.00 31.99 111 VAL A C 1
ATOM 842 O O . VAL A 1 110 ? 100.393 38.978 40.193 1.00 31.98 111 VAL A O 1
ATOM 846 N N . GLU A 1 111 ? 100.328 37.395 38.594 1.00 32.28 112 GLU A N 1
ATOM 847 C CA . GLU A 1 111 ? 100.505 36.304 39.538 1.00 33.04 112 GLU A CA 1
ATOM 848 C C . GLU A 1 111 ? 101.543 36.567 40.621 1.00 31.93 112 GLU A C 1
ATOM 849 O O . GLU A 1 111 ? 102.734 36.346 40.412 1.00 33.00 112 GLU A O 1
ATOM 855 N N . ARG A 1 112 ? 101.099 37.037 41.781 1.00 29.64 113 ARG A N 1
ATOM 856 C CA . ARG A 1 112 ? 102.033 37.258 42.868 1.00 26.92 113 ARG A CA 1
ATOM 857 C C . ARG A 1 112 ? 101.596 36.496 44.102 1.00 24.53 113 ARG A C 1
ATOM 858 O O . ARG A 1 112 ? 101.137 37.090 45.077 1.00 24.85 113 ARG A O 1
ATOM 866 N N . PRO A 1 113 ? 101.715 35.161 44.071 1.00 21.74 114 PRO A N 1
ATOM 867 C CA . PRO A 1 113 ? 101.332 34.330 45.209 1.00 19.86 114 PRO A CA 1
ATOM 868 C C . PRO A 1 113 ? 101.900 34.896 46.501 1.00 18.21 114 PRO A C 1
ATOM 869 O O . PRO A 1 113 ? 103.074 35.238 46.559 1.00 18.77 114 PRO A O 1
ATOM 873 N N . VAL A 1 114 ? 101.069 35.007 47.529 1.00 16.92 115 VAL A N 1
ATOM 874 C CA . VAL A 1 114 ? 101.518 35.521 48.814 1.00 16.61 115 VAL A CA 1
ATOM 875 C C . VAL A 1 114 ? 101.740 34.364 49.761 1.00 17.18 115 VAL A C 1
ATOM 876 O O . VAL A 1 114 ? 100.827 33.940 50.451 1.00 18.01 115 VAL A O 1
ATOM 880 N N . LYS A 1 115 ? 102.967 33.861 49.790 1.00 18.42 116 LYS A N 1
ATOM 881 C CA . LYS A 1 115 ? 103.330 32.743 50.642 1.00 18.69 116 LYS A CA 1
ATOM 882 C C . LYS A 1 115 ? 102.996 32.928 52.126 1.00 18.97 116 LYS A C 1
ATOM 883 O O . LYS A 1 115 ? 102.777 34.045 52.604 1.00 17.80 116 LYS A O 1
ATOM 889 N N . ALA A 1 116 ? 102.964 31.804 52.839 1.00 19.32 117 ALA A N 1
ATOM 890 C CA . ALA A 1 116 ? 102.640 31.758 54.264 1.00 19.58 117 ALA A CA 1
ATOM 891 C C . ALA A 1 116 ? 103.267 32.851 55.128 1.00 19.75 117 ALA A C 1
ATOM 892 O O . ALA A 1 116 ? 102.566 33.581 55.830 1.00 19.03 117 ALA A O 1
ATOM 894 N N . ALA A 1 117 ? 104.592 32.937 55.096 1.00 20.92 118 ALA A N 1
ATOM 895 C CA . ALA A 1 117 ? 105.321 33.932 55.876 1.00 20.23 118 ALA A CA 1
ATOM 896 C C . ALA A 1 117 ? 104.634 35.285 55.763 1.00 18.60 118 ALA A C 1
ATOM 897 O O . ALA A 1 117 ? 104.178 35.835 56.761 1.00 18.51 118 ALA A O 1
ATOM 899 N N . GLU A 1 118 ? 104.553 35.810 54.543 1.00 17.39 119 GLU A N 1
ATOM 900 C CA . GLU A 1 118 ? 103.907 37.101 54.303 1.00 16.86 119 GLU A CA 1
ATOM 901 C C . GLU A 1 118 ? 102.463 37.123 54.803 1.00 16.39 119 GLU A C 1
ATOM 902 O O . GLU A 1 118 ? 102.048 38.050 55.506 1.00 16.14 119 GLU A O 1
ATOM 908 N N . LEU A 1 119 ? 101.702 36.104 54.418 1.00 15.22 120 LEU A N 1
ATOM 909 C CA . LEU A 1 119 ? 100.314 35.995 54.824 1.00 12.67 120 LEU A CA 1
ATOM 910 C C . LEU A 1 119 ? 100.294 36.130 56.328 1.00 12.36 120 LEU A C 1
ATOM 911 O O . LEU A 1 119 ? 99.649 37.013 56.867 1.00 12.10 120 LEU A O 1
ATOM 916 N N . PHE A 1 120 ? 101.041 35.266 57.001 1.00 12.93 121 PHE A N 1
ATOM 917 C CA . PHE A 1 120 ? 101.100 35.281 58.454 1.00 14.39 121 PHE A CA 1
ATOM 918 C C . PHE A 1 120 ? 101.349 36.655 59.039 1.00 14.29 121 PHE A C 1
ATOM 919 O O . PHE A 1 120 ? 100.652 37.079 59.957 1.00 13.96 121 PHE A O 1
ATOM 927 N N . ALA A 1 121 ? 102.348 37.348 58.507 1.00 14.58 122 ALA A N 1
ATOM 928 C CA . ALA A 1 121 ? 102.703 38.676 58.996 1.00 15.14 122 ALA A CA 1
ATOM 929 C C . ALA A 1 121 ? 101.550 39.664 58.903 1.00 15.12 122 ALA A C 1
ATOM 930 O O . ALA A 1 121 ? 101.262 40.386 59.865 1.00 14.90 122 ALA A O 1
ATOM 932 N N . PHE A 1 122 ? 100.913 39.684 57.729 1.00 13.99 123 PHE A N 1
ATOM 933 C CA . PHE A 1 122 ? 99.787 40.559 57.412 1.00 10.40 123 PHE A CA 1
ATOM 934 C C . PHE A 1 122 ? 98.524 40.257 58.196 1.00 9.19 123 PHE A C 1
ATOM 935 O O . PHE A 1 122 ? 97.922 41.157 58.772 1.00 8.43 123 PHE A O 1
ATOM 943 N N . THR A 1 123 ? 98.113 38.994 58.219 1.00 8.50 124 THR A N 1
ATOM 944 C CA . THR A 1 123 ?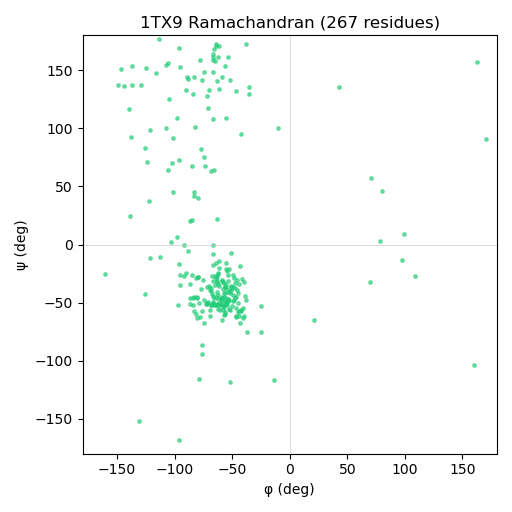 96.895 38.631 58.937 1.00 7.65 124 THR A CA 1
ATOM 945 C C . THR A 1 123 ? 97.030 38.919 60.410 1.00 7.28 124 THR A C 1
ATOM 946 O O . THR A 1 123 ? 96.043 39.117 61.100 1.00 5.63 124 THR A O 1
ATOM 950 N N . LEU A 1 124 ? 98.256 38.930 60.900 1.00 8.66 125 LEU A N 1
ATOM 951 C CA . LEU A 1 124 ? 98.460 39.185 62.311 1.00 10.38 125 LEU A CA 1
ATOM 952 C C . LEU A 1 124 ? 98.262 40.670 62.598 1.00 12.00 125 LEU A C 1
ATOM 953 O O . LEU A 1 124 ? 97.815 41.058 63.685 1.00 12.18 125 LEU A O 1
ATOM 958 N N . ARG A 1 125 ? 98.580 41.502 61.615 1.00 13.25 126 ARG A N 1
ATOM 959 C CA . ARG A 1 125 ? 98.426 42.930 61.792 1.00 14.60 126 ARG A CA 1
ATOM 960 C C . ARG A 1 125 ? 96.964 43.252 61.583 1.00 12.90 126 ARG A C 1
ATOM 961 O O . ARG A 1 125 ? 96.446 44.212 62.150 1.00 14.41 126 ARG A O 1
ATOM 969 N N . VAL A 1 126 ? 96.288 42.437 60.781 1.00 10.18 127 VAL A N 1
ATOM 970 C CA . VAL A 1 126 ? 94.874 42.665 60.547 1.00 9.04 127 VAL A CA 1
ATOM 971 C C . VAL A 1 126 ? 94.162 42.445 61.866 1.00 10.00 127 VAL A C 1
ATOM 972 O O . VAL A 1 126 ? 93.402 43.292 62.318 1.00 9.29 127 VAL A O 1
ATOM 976 N N . ARG A 1 127 ? 94.425 41.293 62.475 1.00 11.87 128 ARG A N 1
ATOM 977 C CA . ARG A 1 127 ? 93.827 40.924 63.753 1.00 13.09 128 ARG A CA 1
ATOM 978 C C . ARG A 1 127 ? 94.194 41.968 64.782 1.00 15.17 128 ARG A C 1
ATOM 979 O O . ARG A 1 127 ? 93.359 42.421 65.564 1.00 14.98 128 ARG A O 1
ATOM 987 N N . ALA A 1 128 ? 95.461 42.343 64.779 1.00 17.85 129 ALA A N 1
ATOM 988 C CA . ALA A 1 128 ? 95.949 43.324 65.723 1.00 21.21 129 ALA A CA 1
ATOM 989 C C . ALA A 1 128 ? 95.084 44.583 65.787 1.00 23.06 129 ALA A C 1
ATOM 990 O O . ALA A 1 128 ? 94.887 45.151 66.863 1.00 23.08 129 ALA A O 1
ATOM 992 N N . GLY A 1 129 ? 94.553 45.016 64.649 1.00 25.29 130 GLY A N 1
ATOM 993 C CA . GLY A 1 129 ? 93.747 46.222 64.662 1.00 28.83 130 GLY A CA 1
ATOM 994 C C . GLY A 1 129 ? 92.321 46.084 64.180 1.00 30.82 130 GLY A C 1
ATOM 995 O O . GLY A 1 129 ? 92.076 46.098 62.986 1.00 31.39 130 GLY A O 1
ATOM 996 N N . ASN A 1 130 ? 91.382 45.960 65.111 1.00 33.69 131 ASN A N 1
ATOM 997 C CA . ASN A 1 130 ? 89.962 45.831 64.778 1.00 37.28 131 ASN A CA 1
ATOM 998 C C . ASN A 1 130 ? 89.123 45.465 66.007 1.00 39.45 131 ASN A C 1
ATOM 999 O O . ASN A 1 130 ? 88.916 44.284 66.318 1.00 38.71 131 ASN A O 1
ATOM 1004 N N . THR A 1 131 ? 88.638 46.501 66.685 1.00 41.99 132 THR A N 1
ATOM 1005 C CA . THR A 1 131 ? 87.826 46.361 67.880 1.00 44.30 132 THR A CA 1
ATOM 1006 C C . THR A 1 131 ? 86.452 45.794 67.577 1.00 46.44 132 THR A C 1
ATOM 1007 O O . THR A 1 131 ? 86.066 44.774 68.145 1.00 46.53 132 THR A O 1
ATOM 1011 N N . ASP A 1 132 ? 85.717 46.468 66.690 1.00 49.74 133 ASP A N 1
ATOM 1012 C CA . ASP A 1 132 ? 84.360 46.057 66.290 1.00 52.75 133 ASP A CA 1
ATOM 1013 C C . ASP A 1 132 ? 84.365 44.703 65.592 1.00 53.04 133 ASP A C 1
ATOM 1014 O O . ASP A 1 132 ? 83.454 44.335 64.840 1.00 52.33 133 ASP A O 1
ATOM 1019 N N . VAL A 1 133 ? 85.431 43.974 65.871 1.00 53.54 134 VAL A N 1
ATOM 1020 C CA . VAL A 1 133 ? 85.647 42.647 65.357 1.00 54.03 134 VAL A CA 1
ATOM 1021 C C . VAL A 1 133 ? 85.958 41.877 66.617 1.00 54.10 134 VAL A C 1
ATOM 1022 O O . VAL A 1 133 ? 86.693 42.361 67.467 1.00 54.91 134 VAL A O 1
ATOM 1026 N N . LEU A 1 134 ? 85.388 40.690 66.727 1.00 54.11 135 LEU A N 1
ATOM 1027 C CA . LEU A 1 134 ? 85.567 39.807 67.870 1.00 54.72 135 LEU A CA 1
ATOM 1028 C C . LEU A 1 134 ? 84.415 38.835 67.732 1.00 55.70 135 LEU A C 1
ATOM 1029 O O . LEU A 1 134 ? 83.422 39.159 67.087 1.00 55.81 135 LEU A O 1
ATOM 1034 N N . THR A 1 135 ? 84.520 37.648 68.312 1.00 56.44 136 THR A N 1
ATOM 1035 C CA . THR A 1 135 ? 83.418 36.714 68.181 1.00 57.12 136 THR A CA 1
ATOM 1036 C C . THR A 1 135 ? 82.425 36.731 69.352 1.00 59.40 136 THR A C 1
ATOM 1037 O O . THR A 1 135 ? 82.778 37.082 70.494 1.00 57.92 136 THR A O 1
ATOM 1041 N N . ASP A 1 136 ? 81.179 36.358 69.027 1.00 62.12 137 ASP A N 1
ATOM 1042 C CA . ASP A 1 136 ? 80.056 36.271 69.970 1.00 63.53 137 ASP A CA 1
ATOM 1043 C C . ASP A 1 136 ? 79.298 34.915 69.843 1.00 64.49 137 ASP A C 1
ATOM 1044 O O . ASP A 1 136 ? 79.893 33.904 69.450 1.00 63.35 137 ASP A O 1
ATOM 1049 N N . ALA A 1 137 ? 77.999 34.896 70.165 1.00 65.65 138 ALA A N 1
ATOM 1050 C CA . ALA A 1 137 ? 77.202 33.653 70.136 1.00 65.92 138 ALA A CA 1
ATOM 1051 C C . ALA A 1 137 ? 76.086 33.529 69.094 1.00 66.13 138 ALA A C 1
ATOM 1052 O O . ALA A 1 137 ? 75.520 32.444 68.921 1.00 65.57 138 ALA A O 1
ATOM 1054 N N . GLU A 1 138 ? 75.742 34.621 68.418 1.00 66.57 139 GLU A N 1
ATOM 1055 C CA . GLU A 1 138 ? 74.697 34.540 67.396 1.00 66.41 139 GLU A CA 1
ATOM 1056 C C . GLU A 1 138 ? 75.376 33.957 66.158 1.00 65.71 139 GLU A C 1
ATOM 1057 O O . GLU A 1 138 ? 75.125 34.370 65.020 1.00 64.65 139 GLU A O 1
ATOM 1063 N N . GLU A 1 139 ? 76.248 32.987 66.430 1.00 65.10 140 GLU A N 1
ATOM 1064 C CA . GLU A 1 139 ? 77.018 32.274 65.424 1.00 64.35 140 GLU A CA 1
ATOM 1065 C C . GLU A 1 139 ? 76.825 30.770 65.557 1.00 64.17 140 GLU A C 1
ATOM 1066 O O . GLU A 1 139 ? 76.705 30.067 64.555 1.00 64.18 140 GLU A O 1
ATOM 1072 N N . ASN A 1 140 ? 76.829 30.273 66.792 1.00 63.95 141 ASN A N 1
ATOM 1073 C CA . ASN A 1 140 ? 76.640 28.846 67.027 1.00 63.96 141 ASN A CA 1
ATOM 1074 C C . ASN A 1 140 ? 75.199 28.492 66.649 1.00 64.15 141 ASN A C 1
ATOM 1075 O O . ASN A 1 140 ? 74.400 28.090 67.496 1.00 64.43 141 ASN A O 1
ATOM 1080 N N . VAL A 1 141 ? 74.867 28.661 65.374 1.00 64.24 142 VAL A N 1
ATOM 1081 C CA . VAL A 1 141 ? 73.528 28.352 64.886 1.00 63.93 142 VAL A CA 1
ATOM 1082 C C . VAL A 1 141 ? 73.582 27.665 63.525 1.00 64.52 142 VAL A C 1
ATOM 1083 O O . VAL A 1 141 ? 72.630 27.724 62.746 1.00 64.55 142 VAL A O 1
ATOM 1087 N N . ARG A 1 142 ? 74.712 27.019 63.253 1.00 65.32 143 ARG A N 1
ATOM 1088 C CA . ARG A 1 142 ? 74.919 26.282 62.008 1.00 66.47 143 ARG A CA 1
ATOM 1089 C C . ARG A 1 142 ? 75.587 24.956 62.351 1.00 66.74 143 ARG A C 1
ATOM 1090 O O . ARG A 1 142 ? 76.506 24.922 63.175 1.00 66.37 143 ARG A O 1
ATOM 1098 N N . GLN A 1 143 ? 75.120 23.879 61.717 1.00 67.63 144 GLN A N 1
ATOM 1099 C CA . GLN A 1 143 ? 75.659 22.532 61.940 1.00 69.14 144 GLN A CA 1
ATOM 1100 C C . GLN A 1 143 ? 75.784 21.698 60.645 1.00 69.32 144 GLN A C 1
ATOM 1101 O O . GLN A 1 143 ? 75.316 22.171 59.581 1.00 69.71 144 GLN A O 1
ATOM 1107 N N . GLU B 1 5 ? 91.901 56.038 35.472 1.00 30.05 6 GLU B N 1
ATOM 1108 C CA . GLU B 1 5 ? 91.380 55.428 34.207 1.00 31.90 6 GLU B CA 1
ATOM 1109 C C . GLU B 1 5 ? 90.161 54.546 34.490 1.00 31.00 6 GLU B C 1
ATOM 1110 O O . GLU B 1 5 ? 89.103 54.700 33.884 1.00 29.89 6 GLU B O 1
ATOM 1116 N N . GLN B 1 6 ? 90.339 53.606 35.411 1.00 31.17 7 GLN B N 1
ATOM 1117 C CA . GLN B 1 6 ? 89.286 52.688 35.825 1.00 29.86 7 GLN B CA 1
ATOM 1118 C C . GLN B 1 6 ? 88.691 53.324 37.060 1.00 29.57 7 GLN B C 1
ATOM 1119 O O . GLN B 1 6 ? 87.491 53.220 37.312 1.00 30.30 7 GLN B O 1
ATOM 1125 N N . SER B 1 7 ? 89.555 53.979 37.833 1.00 28.60 8 SER B N 1
ATOM 1126 C CA . SER B 1 7 ? 89.131 54.666 39.038 1.00 27.65 8 SER B CA 1
ATOM 1127 C C . SER B 1 7 ? 87.883 55.435 38.671 1.00 27.16 8 SER B C 1
ATOM 1128 O O . SER B 1 7 ? 86.847 55.339 39.329 1.00 27.63 8 SER B O 1
ATOM 1131 N N . VAL B 1 8 ? 88.004 56.187 37.585 1.00 26.38 9 VAL B N 1
ATOM 1132 C CA . VAL B 1 8 ? 86.919 56.991 37.052 1.00 24.98 9 VAL B CA 1
ATOM 1133 C C . VAL B 1 8 ? 85.781 56.104 36.587 1.00 26.11 9 VAL B C 1
ATOM 1134 O O . VAL B 1 8 ? 84.637 56.309 36.968 1.00 24.54 9 VAL B O 1
ATOM 1138 N N . ARG B 1 9 ? 86.100 55.117 35.757 1.00 28.44 10 ARG B N 1
ATOM 1139 C CA . ARG B 1 9 ? 85.083 54.206 35.261 1.00 29.78 10 ARG B CA 1
ATOM 1140 C C . ARG B 1 9 ? 84.256 53.686 36.413 1.00 29.26 10 ARG B C 1
ATOM 1141 O O . ARG B 1 9 ? 83.108 53.294 36.221 1.00 29.64 10 ARG B O 1
ATOM 1149 N N . PHE B 1 10 ? 84.842 53.655 37.607 1.00 28.08 11 PHE B N 1
ATOM 1150 C CA . PHE B 1 10 ? 84.071 53.262 38.775 1.00 26.98 11 PHE B CA 1
ATOM 1151 C C . PHE B 1 10 ? 83.354 54.589 38.985 1.00 28.79 11 PHE B C 1
ATOM 1152 O O . PHE B 1 10 ? 82.604 54.984 38.107 1.00 30.98 11 PHE B O 1
ATOM 1160 N N . GLN B 1 11 ? 83.581 55.286 40.093 1.00 30.13 12 GLN B N 1
ATOM 1161 C CA . GLN B 1 11 ? 82.965 56.607 40.327 1.00 30.86 12 GLN B CA 1
ATOM 1162 C C . GLN B 1 11 ? 81.688 56.910 39.509 1.00 30.45 12 GLN B C 1
ATOM 1163 O O . GLN B 1 11 ? 80.605 57.099 40.067 1.00 31.46 12 GLN B O 1
ATOM 1169 N N . THR B 1 12 ? 81.841 56.991 38.188 1.00 28.99 13 THR B N 1
ATOM 1170 C CA . THR B 1 12 ? 80.732 57.220 37.260 1.00 25.88 13 THR B CA 1
ATOM 1171 C C . THR B 1 12 ? 79.635 56.189 37.493 1.00 23.81 13 THR B C 1
ATOM 1172 O O . THR B 1 12 ? 78.461 56.461 37.268 1.00 24.12 13 THR B O 1
ATOM 1176 N N . ALA B 1 13 ? 80.032 54.993 37.914 1.00 21.28 14 ALA B N 1
ATOM 1177 C CA . ALA B 1 13 ? 79.088 53.917 38.159 1.00 18.75 14 ALA B CA 1
ATOM 1178 C C . ALA B 1 13 ? 78.531 54.003 39.568 1.00 17.50 14 ALA B C 1
ATOM 1179 O O . ALA B 1 13 ? 77.325 53.889 39.773 1.00 17.88 14 ALA B O 1
ATOM 1181 N N . LEU B 1 14 ? 79.406 54.205 40.545 1.00 16.08 15 LEU B N 1
ATOM 1182 C CA . LEU B 1 14 ? 78.958 54.319 41.929 1.00 15.26 15 LEU B CA 1
ATOM 1183 C C . LEU B 1 14 ? 77.987 55.472 42.045 1.00 14.27 15 LEU B C 1
ATOM 1184 O O . LEU B 1 14 ? 76.931 55.357 42.665 1.00 13.43 15 LEU B O 1
ATOM 1189 N N . ALA B 1 15 ? 78.363 56.588 41.434 1.00 13.90 16 ALA B N 1
ATOM 1190 C CA . ALA B 1 15 ? 77.543 57.781 41.440 1.00 13.56 16 ALA B CA 1
ATOM 1191 C C . ALA B 1 15 ? 76.224 57.509 40.725 1.00 12.80 16 ALA B C 1
ATOM 1192 O O . ALA B 1 15 ? 75.208 58.134 41.018 1.00 11.90 16 ALA B O 1
ATOM 1194 N N . SER B 1 16 ? 76.239 56.579 39.779 1.00 12.21 17 SER B N 1
ATOM 1195 C CA . SER B 1 16 ? 75.019 56.243 39.075 1.00 12.13 17 SER B CA 1
ATOM 1196 C C . SER B 1 16 ? 74.134 55.455 40.014 1.00 13.84 17 SER B C 1
ATOM 1197 O O . SER B 1 16 ? 72.967 55.788 40.195 1.00 14.97 17 SER B O 1
ATOM 1200 N N . ILE B 1 17 ? 74.685 54.415 40.625 1.00 15.60 18 ILE B N 1
ATOM 1201 C CA . ILE B 1 17 ? 73.893 53.612 41.541 1.00 17.98 18 ILE B CA 1
ATOM 1202 C C . ILE B 1 17 ? 73.297 54.507 42.637 1.00 20.88 18 ILE B C 1
ATOM 1203 O O . ILE B 1 17 ? 72.075 54.573 42.805 1.00 22.07 18 ILE B O 1
ATOM 1208 N N . LYS B 1 18 ? 74.157 55.208 43.370 1.00 22.75 19 LYS B N 1
ATOM 1209 C CA . LYS B 1 18 ? 73.685 56.075 44.440 1.00 25.00 19 LYS B CA 1
ATOM 1210 C C . LYS B 1 18 ? 72.512 56.936 44.016 1.00 25.51 19 LYS B C 1
ATOM 1211 O O . LYS B 1 18 ? 71.661 57.276 44.834 1.00 26.38 19 LYS B O 1
ATOM 1217 N N . LEU B 1 19 ? 72.462 57.281 42.736 1.00 26.33 20 LEU B N 1
ATOM 1218 C CA . LEU B 1 19 ? 71.409 58.147 42.231 1.00 27.62 20 LEU B CA 1
ATOM 1219 C C . LEU B 1 19 ? 70.112 57.447 41.851 1.00 29.78 20 LEU B C 1
ATOM 1220 O O . LEU B 1 19 ? 69.035 58.053 41.886 1.00 29.97 20 LEU B O 1
ATOM 1225 N N . ILE B 1 20 ? 70.207 56.174 41.493 1.00 32.02 21 ILE B N 1
ATOM 1226 C CA . ILE B 1 20 ? 69.029 55.421 41.101 1.00 34.16 21 ILE B CA 1
ATOM 1227 C C . ILE B 1 20 ? 68.014 55.272 42.224 1.00 36.57 21 ILE B C 1
ATOM 1228 O O . ILE B 1 20 ? 66.808 55.209 41.972 1.00 36.66 21 ILE B O 1
A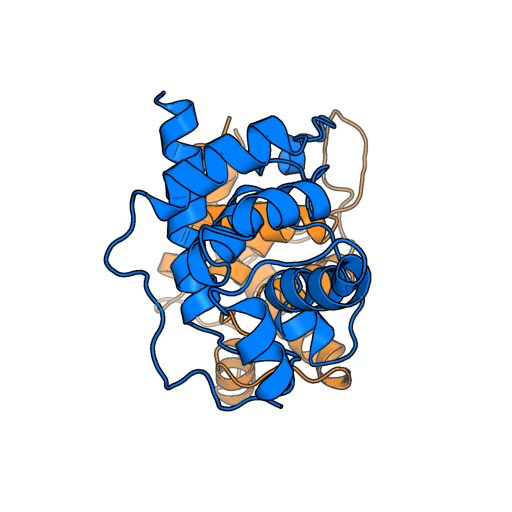TOM 1233 N N . GLN B 1 21 ? 68.500 55.225 43.458 1.00 38.69 22 GLN B N 1
ATOM 1234 C CA . GLN B 1 21 ? 67.622 55.067 44.609 1.00 41.43 22 GLN B CA 1
ATOM 1235 C C . GLN B 1 21 ? 66.719 56.263 44.777 1.00 43.69 22 GLN B C 1
ATOM 1236 O O . GLN B 1 21 ? 66.811 56.973 45.775 1.00 44.78 22 GLN B O 1
ATOM 1242 N N . ALA B 1 22 ? 65.848 56.474 43.794 1.00 46.45 23 ALA B N 1
ATOM 1243 C CA . ALA B 1 22 ? 64.900 57.585 43.790 1.00 49.07 23 ALA B CA 1
ATOM 1244 C C . ALA B 1 22 ? 64.401 57.851 42.374 1.00 50.67 23 ALA B C 1
ATOM 1245 O O . ALA B 1 22 ? 63.556 57.115 41.847 1.00 50.02 23 ALA B O 1
ATOM 1247 N N . SER B 1 23 ? 64.951 58.916 41.785 1.00 53.50 24 SER B N 1
ATOM 1248 C CA . SER B 1 23 ? 64.639 59.395 40.431 1.00 55.42 24 SER B CA 1
ATOM 1249 C C . SER B 1 23 ? 64.096 58.331 39.470 1.00 55.66 24 SER B C 1
ATOM 1250 O O . SER B 1 23 ? 63.039 58.514 38.847 1.00 55.52 24 SER B O 1
ATOM 1253 N N . ALA B 1 24 ? 64.832 57.229 39.346 1.00 56.04 25 ALA B N 1
ATOM 1254 C CA . ALA B 1 24 ? 64.429 56.131 38.475 1.00 55.43 25 ALA B CA 1
ATOM 1255 C C . ALA B 1 24 ? 64.110 54.898 39.301 1.00 54.58 25 ALA B C 1
ATOM 1256 O O . ALA B 1 24 ? 64.238 54.891 40.530 1.00 54.44 25 ALA B O 1
ATOM 1258 N N . VAL B 1 25 ? 63.678 53.856 38.613 1.00 53.43 26 VAL B N 1
ATOM 1259 C CA . VAL B 1 25 ? 63.356 52.613 39.271 1.00 52.44 26 VAL B CA 1
ATOM 1260 C C . VAL B 1 25 ? 63.723 51.544 38.270 1.00 51.14 26 VAL B C 1
ATOM 1261 O O . VAL B 1 25 ? 63.687 51.767 37.059 1.00 49.85 26 VAL B O 1
ATOM 1265 N N . LEU B 1 26 ? 64.088 50.382 38.779 1.00 50.15 27 LEU B N 1
ATOM 1266 C CA . LEU B 1 26 ? 64.501 49.301 37.914 1.00 49.95 27 LEU B CA 1
ATOM 1267 C C . LEU B 1 26 ? 63.349 48.334 37.636 1.00 49.95 27 LEU B C 1
ATOM 1268 O O . LEU B 1 26 ? 62.291 48.429 38.258 1.00 49.35 27 LEU B O 1
ATOM 1273 N N . ASP B 1 27 ? 63.553 47.427 36.681 1.00 50.69 28 ASP B N 1
ATOM 1274 C CA . ASP B 1 27 ? 62.542 46.426 36.326 1.00 51.67 28 ASP B CA 1
ATOM 1275 C C . ASP B 1 27 ? 62.538 45.409 37.473 1.00 49.96 28 ASP B C 1
ATOM 1276 O O . ASP B 1 27 ? 62.941 44.250 37.305 1.00 50.16 28 ASP B O 1
ATOM 1281 N N . LEU B 1 28 ? 62.084 45.850 38.643 1.00 47.18 29 LEU B N 1
ATOM 1282 C CA . LEU B 1 28 ? 62.074 44.981 39.805 1.00 44.56 29 LEU B CA 1
ATOM 1283 C C . LEU B 1 28 ? 60.853 45.066 40.706 1.00 43.47 29 LEU B C 1
ATOM 1284 O O . LEU B 1 28 ? 60.572 46.097 41.322 1.00 43.09 29 LEU B O 1
ATOM 1289 N N . THR B 1 29 ? 60.143 43.950 40.785 1.00 41.73 30 THR B N 1
ATOM 1290 C CA . THR B 1 29 ? 58.966 43.842 41.621 1.00 40.56 30 THR B CA 1
ATOM 1291 C C . THR B 1 29 ? 59.476 43.709 43.052 1.00 40.23 30 THR B C 1
ATOM 1292 O O . THR B 1 29 ? 60.483 43.049 43.292 1.00 39.73 30 THR B O 1
ATOM 1296 N N . GLU B 1 30 ? 58.796 44.338 44.001 1.00 40.58 31 GLU B N 1
ATOM 1297 C CA . GLU B 1 30 ? 59.213 44.253 45.392 1.00 41.15 31 GLU B CA 1
ATOM 1298 C C . GLU B 1 30 ? 59.599 42.829 45.788 1.00 39.50 31 GLU B C 1
ATOM 1299 O O . GLU B 1 30 ? 60.270 42.631 46.796 1.00 39.09 31 GLU B O 1
ATOM 1305 N N . ASP B 1 31 ? 59.173 41.840 45.005 1.00 38.20 32 ASP B N 1
ATOM 1306 C CA . ASP B 1 31 ? 59.527 40.450 45.291 1.00 37.80 32 ASP B CA 1
ATOM 1307 C C . ASP B 1 31 ? 60.983 40.277 44.901 1.00 35.98 32 ASP B C 1
ATOM 1308 O O . ASP B 1 31 ? 61.845 40.072 45.751 1.00 36.23 32 ASP B O 1
ATOM 1313 N N . ASP B 1 32 ? 61.246 40.363 43.599 1.00 34.17 33 ASP B N 1
ATOM 1314 C CA . ASP B 1 32 ? 62.597 40.211 43.075 1.00 32.19 33 ASP B CA 1
ATOM 1315 C C . ASP B 1 32 ? 63.583 41.050 43.872 1.00 30.63 33 ASP B C 1
ATOM 1316 O O . ASP B 1 32 ? 64.734 40.668 44.052 1.00 30.28 33 ASP B O 1
ATOM 1321 N N . PHE B 1 33 ? 63.127 42.193 44.361 1.00 29.24 34 PHE B N 1
ATOM 1322 C CA . PHE B 1 33 ? 64.002 43.059 45.129 1.00 27.94 34 PHE B CA 1
ATOM 1323 C C . PHE B 1 33 ? 64.290 42.458 46.490 1.00 26.08 34 PHE B C 1
ATOM 1324 O O . PHE B 1 33 ? 65.446 42.382 46.879 1.00 25.87 34 PHE B O 1
ATOM 1332 N N . ASP B 1 34 ? 63.258 42.039 47.222 1.00 24.33 35 ASP B N 1
ATOM 1333 C CA . ASP B 1 34 ? 63.504 41.421 48.522 1.00 23.16 35 ASP B CA 1
ATOM 1334 C C . ASP B 1 34 ? 64.422 40.241 48.246 1.00 21.16 35 ASP B C 1
ATOM 1335 O O . ASP B 1 34 ? 65.377 39.994 48.988 1.00 21.61 35 ASP B O 1
ATOM 1340 N N . PHE B 1 35 ? 64.133 39.522 47.163 1.00 16.81 36 PHE B N 1
ATOM 1341 C CA . PHE B 1 35 ? 64.927 38.364 46.784 1.00 13.43 36 PHE B CA 1
ATOM 1342 C C . PHE B 1 35 ? 66.418 38.672 46.627 1.00 13.64 36 PHE B C 1
ATOM 1343 O O . PHE B 1 35 ? 67.268 37.986 47.193 1.00 14.58 36 PHE B O 1
ATOM 1351 N N . LEU B 1 36 ? 66.733 39.695 45.846 1.00 12.87 37 LEU B N 1
ATOM 1352 C CA . LEU B 1 36 ? 68.115 40.074 45.603 1.00 11.85 37 LEU B CA 1
ATOM 1353 C C . LEU B 1 36 ? 68.823 40.667 46.813 1.00 13.04 37 LEU B C 1
ATOM 1354 O O . LEU B 1 36 ? 69.989 40.367 47.053 1.00 14.70 37 LEU B O 1
ATOM 1359 N N . THR B 1 37 ? 68.119 41.486 47.586 1.00 13.10 38 THR B N 1
ATOM 1360 C CA . THR B 1 37 ? 68.722 42.144 48.734 1.00 13.42 38 THR B CA 1
ATOM 1361 C C . THR B 1 37 ? 68.671 41.447 50.073 1.00 14.04 38 THR B C 1
ATOM 1362 O O . THR B 1 37 ? 69.496 41.726 50.932 1.00 15.09 38 THR B O 1
ATOM 1366 N N . SER B 1 38 ? 67.709 40.561 50.283 1.00 15.05 39 SER B N 1
ATOM 1367 C CA . SER B 1 38 ? 67.618 39.885 51.579 1.00 16.11 39 SER B CA 1
ATOM 1368 C C . SER B 1 38 ? 68.842 39.035 51.931 1.00 15.76 39 SER B C 1
ATOM 1369 O O . SER B 1 38 ? 69.729 38.827 51.106 1.00 14.80 39 SER B O 1
ATOM 1372 N N . ASN B 1 39 ? 68.889 38.555 53.167 1.00 16.44 40 ASN B N 1
ATOM 1373 C CA . ASN B 1 39 ? 70.005 37.735 53.604 1.00 18.06 40 ASN B CA 1
ATOM 1374 C C . ASN B 1 39 ? 69.706 36.265 53.389 1.00 18.28 40 ASN B C 1
ATOM 1375 O O . ASN B 1 39 ? 70.536 35.410 53.700 1.00 18.54 40 ASN B O 1
ATOM 1380 N N . LYS B 1 40 ? 68.523 35.970 52.858 1.00 17.65 41 LYS B N 1
ATOM 1381 C CA . LYS B 1 40 ? 68.124 34.582 52.628 1.00 18.11 41 LYS B CA 1
ATOM 1382 C C . LYS B 1 40 ? 68.974 33.889 51.559 1.00 16.44 41 LYS B C 1
ATOM 1383 O O . LYS B 1 40 ? 68.845 34.179 50.379 1.00 17.69 41 LYS B O 1
ATOM 1389 N N . VAL B 1 41 ? 69.838 32.971 51.981 1.00 13.33 42 VAL B N 1
ATOM 1390 C CA . VAL B 1 41 ? 70.715 32.234 51.074 1.00 10.27 42 VAL B CA 1
ATOM 1391 C C . VAL B 1 41 ? 70.085 31.909 49.728 1.00 10.86 42 VAL B C 1
ATOM 1392 O O . VAL B 1 41 ? 68.935 31.472 49.679 1.00 10.22 42 VAL B O 1
ATOM 1396 N N . TRP B 1 42 ? 70.848 32.124 48.648 1.00 10.33 43 TRP B N 1
ATOM 1397 C CA . TRP B 1 42 ? 70.412 31.830 47.276 1.00 7.32 43 TRP B CA 1
ATOM 1398 C C . TRP B 1 42 ? 70.634 30.347 47.007 1.00 7.45 43 TRP B C 1
ATOM 1399 O O . TRP B 1 42 ? 71.747 29.918 46.732 1.00 7.13 43 TRP B O 1
ATOM 1410 N N . ILE B 1 43 ? 69.574 29.560 47.087 1.00 7.36 44 ILE B N 1
ATOM 1411 C CA . ILE B 1 43 ? 69.707 28.140 46.862 1.00 6.53 44 ILE B CA 1
ATOM 1412 C C . ILE B 1 43 ? 70.084 27.883 45.405 1.00 6.75 44 ILE B C 1
ATOM 1413 O O . ILE B 1 43 ? 69.730 28.644 44.516 1.00 4.02 44 ILE B O 1
ATOM 1418 N N . ALA B 1 44 ? 70.849 26.820 45.193 1.00 7.11 45 ALA B N 1
ATOM 1419 C CA . ALA B 1 44 ? 71.311 26.402 43.880 1.00 6.39 45 ALA B CA 1
ATOM 1420 C C . ALA B 1 44 ? 70.419 26.861 42.744 1.00 6.52 45 ALA B C 1
ATOM 1421 O O . ALA B 1 44 ? 70.762 27.780 42.014 1.00 6.28 45 ALA B O 1
ATOM 1423 N N . THR B 1 45 ? 69.273 26.207 42.604 1.00 7.66 46 THR B N 1
ATOM 1424 C CA . THR B 1 45 ? 68.303 26.516 41.562 1.00 8.53 46 THR B CA 1
ATOM 1425 C C . THR B 1 45 ? 68.139 28.011 41.290 1.00 10.83 46 THR B C 1
ATOM 1426 O O . THR B 1 45 ? 68.081 28.426 40.133 1.00 12.49 46 THR B O 1
ATOM 1430 N N . ASP B 1 46 ? 68.059 28.818 42.346 1.00 11.11 47 ASP B N 1
ATOM 1431 C CA . ASP B 1 46 ? 67.862 30.262 42.195 1.00 11.39 47 ASP B CA 1
ATOM 1432 C C . ASP B 1 46 ? 68.819 30.962 41.229 1.00 10.31 47 ASP B C 1
ATOM 1433 O O . ASP B 1 46 ? 68.640 32.136 40.929 1.00 10.37 47 ASP B O 1
ATOM 1438 N N . ARG B 1 47 ? 69.826 30.244 40.743 1.00 10.27 48 ARG B N 1
ATOM 1439 C CA . ARG B 1 47 ? 70.806 30.801 39.814 1.00 10.55 48 ARG B CA 1
ATOM 1440 C C . ARG B 1 47 ? 70.199 31.714 38.756 1.00 10.35 48 ARG B C 1
ATOM 1441 O O . ARG B 1 47 ? 70.506 32.897 38.685 1.00 10.51 48 ARG B O 1
ATOM 1449 N N . SER B 1 48 ? 69.340 31.151 37.923 1.00 10.44 49 SER B N 1
ATOM 1450 C CA . SER B 1 48 ? 68.699 31.904 36.856 1.00 8.83 49 SER B CA 1
ATOM 1451 C C . SER B 1 48 ? 68.121 33.218 37.337 1.00 6.84 49 SER B C 1
ATOM 1452 O O . SER B 1 48 ? 68.340 34.251 36.732 1.00 7.10 49 SER B O 1
ATOM 1455 N N . ARG B 1 49 ? 67.387 33.186 38.435 1.00 5.75 50 ARG B N 1
ATOM 1456 C CA . ARG B 1 49 ? 66.774 34.404 38.947 1.00 5.11 50 ARG B CA 1
ATOM 1457 C C . ARG B 1 49 ? 67.759 35.413 39.491 1.00 4.49 50 ARG B C 1
ATOM 1458 O O . ARG B 1 49 ? 67.587 36.604 39.313 1.00 4.98 50 ARG B O 1
ATOM 1466 N N . ALA B 1 50 ? 68.782 34.952 40.185 1.00 4.88 51 ALA B N 1
ATOM 1467 C CA . ALA B 1 50 ? 69.751 35.886 40.708 1.00 4.36 51 ALA B CA 1
ATOM 1468 C C . ALA B 1 50 ? 70.352 36.600 39.498 1.00 4.44 51 ALA B C 1
ATOM 1469 O O . ALA B 1 50 ? 70.302 37.827 39.386 1.00 5.34 51 ALA B O 1
ATOM 1471 N N . ARG B 1 51 ? 70.906 35.833 38.574 1.00 3.92 52 ARG B N 1
ATOM 1472 C CA . ARG B 1 51 ? 71.492 36.444 37.407 1.00 3.92 52 ARG B CA 1
ATOM 1473 C C . ARG B 1 51 ? 70.570 37.524 36.886 1.00 3.92 52 ARG B C 1
ATOM 1474 O O . ARG B 1 51 ? 70.963 38.673 36.799 1.00 4.99 52 ARG B O 1
ATOM 1482 N N . ARG B 1 52 ? 69.330 37.163 36.578 1.00 3.92 53 ARG B N 1
ATOM 1483 C CA . ARG B 1 52 ? 68.394 38.125 36.016 1.00 4.25 53 ARG B CA 1
ATOM 1484 C C . ARG B 1 52 ? 68.154 39.398 36.801 1.00 4.07 53 ARG B C 1
ATOM 1485 O O . ARG B 1 52 ? 67.700 40.381 36.226 1.00 4.53 53 ARG B O 1
ATOM 1493 N N . CYS B 1 53 ? 68.437 39.398 38.097 1.00 3.92 54 CYS B N 1
ATOM 1494 C CA . CYS B 1 53 ? 68.239 40.604 38.885 1.00 3.92 54 CYS B CA 1
ATOM 1495 C C . CYS B 1 53 ? 69.491 41.424 38.770 1.00 3.92 54 CYS B C 1
ATOM 1496 O O . CYS B 1 53 ? 69.446 42.603 38.451 1.00 3.92 54 CYS B O 1
ATOM 1499 N N . VAL B 1 54 ? 70.620 40.790 39.036 1.00 3.92 55 VAL B N 1
ATOM 1500 C CA . VAL B 1 54 ? 71.897 41.472 38.932 1.00 4.05 55 VAL B CA 1
ATOM 1501 C C . VAL B 1 54 ? 71.985 42.157 37.557 1.00 3.92 55 VAL B C 1
ATOM 1502 O O . VAL B 1 54 ? 72.540 43.249 37.430 1.00 3.92 55 VAL B O 1
ATOM 1506 N N . GLU B 1 55 ? 71.424 41.513 36.536 1.00 3.92 56 GLU B N 1
ATOM 1507 C CA . GLU B 1 55 ? 71.444 42.058 35.187 1.00 3.92 56 GLU B CA 1
ATOM 1508 C C . GLU B 1 55 ? 70.510 43.248 35.140 1.00 3.92 56 GLU B C 1
ATOM 1509 O O . GLU B 1 55 ? 70.875 44.329 34.674 1.00 3.92 56 GLU B O 1
ATOM 1515 N N . ALA B 1 56 ? 69.300 43.032 35.638 1.00 3.92 57 ALA B N 1
ATOM 1516 C CA . ALA B 1 56 ? 68.275 44.059 35.677 1.00 3.92 57 ALA B CA 1
ATOM 1517 C C . ALA B 1 56 ? 68.857 45.372 36.167 1.00 3.92 57 ALA B C 1
ATOM 1518 O O . ALA B 1 56 ? 68.537 46.435 35.649 1.00 3.92 57 ALA B O 1
ATOM 1520 N N . CYS B 1 57 ? 69.706 45.290 37.181 1.00 3.92 58 CYS B N 1
ATOM 1521 C CA . CYS B 1 57 ? 70.341 46.472 37.725 1.00 4.09 58 CYS B CA 1
ATOM 1522 C C . CYS B 1 57 ? 71.469 46.892 36.805 1.00 4.05 58 CYS B C 1
ATOM 1523 O O . CYS B 1 57 ? 71.435 47.984 36.251 1.00 3.92 58 CYS B O 1
ATOM 1526 N N . VAL B 1 58 ? 72.465 46.024 36.641 1.00 4.41 59 VAL B N 1
ATOM 1527 C CA . VAL B 1 58 ? 73.607 46.313 35.773 1.00 5.55 59 VAL B CA 1
ATOM 1528 C C . VAL B 1 58 ? 73.217 47.014 34.489 1.00 4.19 59 VAL B C 1
ATOM 1529 O O . VAL B 1 58 ? 73.667 48.126 34.237 1.00 5.20 59 VAL B O 1
ATOM 1533 N N . TYR B 1 59 ? 72.394 46.371 33.667 1.00 3.92 60 TYR B N 1
ATOM 1534 C CA . TYR B 1 59 ? 71.987 47.005 32.424 1.00 4.49 60 TYR B CA 1
ATOM 1535 C C . TYR B 1 59 ? 71.136 48.219 32.740 1.00 5.70 60 TYR B C 1
ATOM 1536 O O . TYR B 1 59 ? 71.383 49.312 32.230 1.00 5.51 60 TYR B O 1
ATOM 1545 N N . GLY B 1 60 ? 70.141 48.024 33.597 1.00 6.51 61 GLY B N 1
ATOM 1546 C CA . GLY B 1 60 ? 69.283 49.124 33.992 1.00 6.44 61 GLY B CA 1
ATOM 1547 C C . GLY B 1 60 ? 70.108 50.345 34.344 1.00 5.13 61 GLY B C 1
ATOM 1548 O O . GLY B 1 60 ? 69.983 51.368 33.693 1.00 6.08 61 GLY B O 1
ATOM 1549 N N . THR B 1 61 ? 70.947 50.245 35.367 1.00 3.92 62 THR B N 1
ATOM 1550 C CA . THR B 1 61 ? 71.796 51.360 35.746 1.00 3.92 62 THR B CA 1
ATOM 1551 C C . THR B 1 61 ? 72.442 51.920 34.489 1.00 3.92 62 THR B C 1
ATOM 1552 O O . THR B 1 61 ? 72.480 53.132 34.295 1.00 4.47 62 THR B O 1
ATOM 1556 N N . LEU B 1 62 ? 72.951 51.038 33.634 1.00 3.92 63 LEU B N 1
ATOM 1557 C CA . LEU B 1 62 ? 73.588 51.490 32.414 1.00 4.01 63 LEU B CA 1
ATOM 1558 C C . LEU B 1 62 ? 72.636 52.328 31.589 1.00 4.57 63 LEU B C 1
ATOM 1559 O O . LEU B 1 62 ? 72.910 53.496 31.340 1.00 4.83 63 LEU B O 1
ATOM 1564 N N . ASP B 1 63 ? 71.516 51.751 31.173 1.00 6.79 64 ASP B N 1
ATOM 1565 C CA . ASP B 1 63 ? 70.558 52.504 30.375 1.00 9.76 64 ASP B CA 1
ATOM 1566 C C . ASP B 1 63 ? 70.306 53.886 30.961 1.00 10.21 64 ASP B C 1
ATOM 1567 O O . ASP B 1 63 ? 70.167 54.859 30.228 1.00 11.71 64 ASP B O 1
ATOM 1572 N N . PHE B 1 64 ? 70.245 53.963 32.285 1.00 9.94 65 PHE B N 1
ATOM 1573 C CA . PHE B 1 64 ? 69.986 55.211 33.001 1.00 9.69 65 PHE B CA 1
ATOM 1574 C C . PHE B 1 64 ? 71.244 56.056 33.190 1.00 9.64 65 PHE B C 1
ATOM 1575 O O . PHE B 1 64 ? 71.509 56.572 34.264 1.00 11.56 65 PHE B O 1
ATOM 1583 N N . VAL B 1 65 ? 72.031 56.188 32.135 1.00 9.00 66 VAL B N 1
ATOM 1584 C CA . VAL B 1 65 ? 73.248 56.987 32.180 1.00 8.58 66 VAL B CA 1
ATOM 1585 C C . VAL B 1 65 ? 73.545 57.282 30.735 1.00 9.93 66 VAL B C 1
ATOM 1586 O O . VAL B 1 65 ? 74.188 58.285 30.409 1.00 11.89 66 VAL B O 1
ATOM 1590 N N . GLY B 1 66 ? 73.054 56.399 29.870 1.00 9.93 67 GLY B N 1
ATOM 1591 C CA . GLY B 1 66 ? 73.255 56.568 28.446 1.00 11.31 67 GLY B CA 1
ATOM 1592 C C . GLY B 1 66 ? 74.386 55.721 27.914 1.00 11.72 67 GLY B C 1
ATOM 1593 O O . GLY B 1 66 ? 74.802 55.871 26.761 1.00 12.86 67 GLY B O 1
ATOM 1594 N N . TYR B 1 67 ? 74.902 54.835 28.752 1.00 11.32 68 TYR B N 1
ATOM 1595 C CA . TYR B 1 67 ? 75.980 53.972 28.314 1.00 11.49 68 TYR B CA 1
ATOM 1596 C C . TYR B 1 67 ? 75.403 52.775 27.580 1.00 12.16 68 TYR B C 1
ATOM 1597 O O . TYR B 1 67 ? 74.325 52.281 27.913 1.00 13.12 68 TYR B O 1
ATOM 1606 N N . PRO B 1 68 ? 76.099 52.310 26.543 1.00 10.97 69 PRO B N 1
ATOM 1607 C CA . PRO B 1 68 ? 75.604 51.156 25.802 1.00 11.02 69 PRO B CA 1
ATOM 1608 C C . PRO B 1 68 ? 75.674 49.965 26.730 1.00 11.95 69 PRO B C 1
ATOM 1609 O O . PRO B 1 68 ? 76.393 50.014 27.719 1.00 12.24 69 PRO B O 1
ATOM 1613 N N . ARG B 1 69 ? 74.944 48.900 26.424 1.00 13.72 70 ARG B N 1
ATOM 1614 C CA . ARG B 1 69 ? 74.984 47.719 27.272 1.00 15.65 70 ARG B CA 1
ATOM 1615 C C . ARG B 1 69 ? 75.422 46.475 26.492 1.00 18.80 70 ARG B C 1
ATOM 1616 O O . ARG B 1 69 ? 74.906 45.374 26.693 1.00 21.01 70 ARG B O 1
ATOM 1624 N N . PHE B 1 70 ? 76.355 46.655 25.565 1.00 20.66 71 PHE B N 1
ATOM 1625 C CA . PHE B 1 70 ? 76.851 45.528 24.808 1.00 21.67 71 PHE B CA 1
ATOM 1626 C C . PHE B 1 70 ? 77.768 44.874 25.828 1.00 20.49 71 PHE B C 1
ATOM 1627 O O . PHE B 1 70 ? 77.314 43.996 26.556 1.00 23.56 71 PHE B O 1
ATOM 1635 N N . PRO B 1 71 ? 79.044 45.278 25.939 1.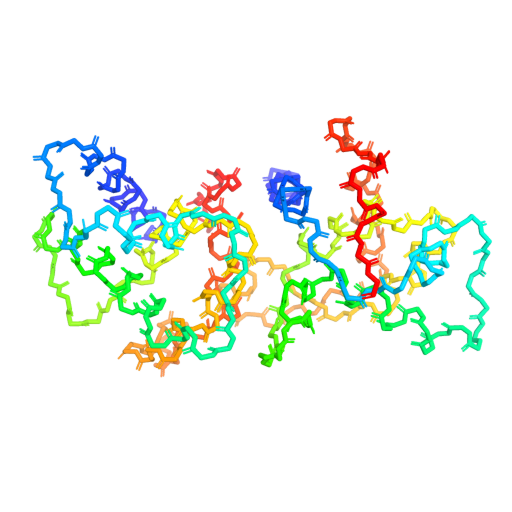00 18.54 72 PRO B N 1
ATOM 1636 C CA . PRO B 1 71 ? 79.720 44.520 26.988 1.00 17.30 72 PRO B CA 1
ATOM 1637 C C . PRO B 1 71 ? 79.375 45.240 28.277 1.00 17.25 72 PRO B C 1
ATOM 1638 O O . PRO B 1 71 ? 79.511 46.463 28.347 1.00 18.33 72 PRO B O 1
ATOM 1642 N N . ALA B 1 72 ? 78.907 44.511 29.283 1.00 15.01 73 ALA B N 1
ATOM 1643 C CA . ALA B 1 72 ? 78.603 45.155 30.543 1.00 12.32 73 ALA B CA 1
ATOM 1644 C C . ALA B 1 72 ? 79.942 45.504 31.171 1.00 11.49 73 ALA B C 1
ATOM 1645 O O . ALA B 1 72 ? 80.831 44.660 31.277 1.00 12.11 73 ALA B O 1
ATOM 1647 N N . PRO B 1 73 ? 80.117 46.769 31.557 1.00 9.52 74 PRO B N 1
ATOM 1648 C CA . PRO B 1 73 ? 81.341 47.267 32.175 1.00 9.72 74 PRO B CA 1
ATOM 1649 C C . PRO B 1 73 ? 81.584 46.531 33.470 1.00 10.50 74 PRO B C 1
ATOM 1650 O O . PRO B 1 73 ? 80.659 46.372 34.267 1.00 12.07 74 PRO B O 1
ATOM 1654 N N . VAL B 1 74 ? 82.815 46.083 33.694 1.00 9.96 75 VAL B N 1
ATOM 1655 C CA . VAL B 1 74 ? 83.118 45.368 34.923 1.00 9.12 75 VAL B CA 1
ATOM 1656 C C . VAL B 1 74 ? 82.678 46.191 36.127 1.00 8.74 75 VAL B C 1
ATOM 1657 O O . VAL B 1 74 ? 81.897 45.732 36.956 1.00 9.30 75 VAL B O 1
ATOM 1661 N N . GLU B 1 75 ? 83.171 47.418 36.203 1.00 8.33 76 GLU B N 1
ATOM 1662 C CA . GLU B 1 75 ? 82.850 48.320 37.300 1.00 8.20 76 GLU B CA 1
ATOM 1663 C C . GLU B 1 75 ? 81.371 48.343 37.699 1.00 6.67 76 GLU B C 1
ATOM 1664 O O . GLU B 1 75 ? 81.039 48.514 38.870 1.00 5.52 76 GLU B O 1
ATOM 1670 N N . PHE B 1 76 ? 80.480 48.179 36.733 1.00 5.24 77 PHE B N 1
ATOM 1671 C CA . PHE B 1 76 ? 79.067 48.201 37.046 1.00 3.92 77 PHE B CA 1
ATOM 1672 C C . PHE B 1 76 ? 78.608 46.922 37.673 1.00 3.92 77 PHE B C 1
ATOM 1673 O O . PHE B 1 76 ? 77.778 46.940 38.559 1.00 3.92 77 PHE B O 1
ATOM 1681 N N . ILE B 1 77 ? 79.120 45.797 37.212 1.00 3.92 78 ILE B N 1
ATOM 1682 C CA . ILE B 1 77 ? 78.705 44.555 37.819 1.00 3.92 78 ILE B CA 1
ATOM 1683 C C . ILE B 1 77 ? 79.209 44.570 39.256 1.00 3.92 78 ILE B C 1
ATOM 1684 O O . ILE B 1 77 ? 78.467 44.262 40.175 1.00 3.92 78 ILE B O 1
ATOM 1689 N N . ALA B 1 78 ? 80.464 44.958 39.455 1.00 4.38 79 ALA B N 1
ATOM 1690 C CA . ALA B 1 78 ? 81.028 45.023 40.799 1.00 4.41 79 ALA B CA 1
ATOM 1691 C C . ALA B 1 78 ? 80.179 45.941 41.653 1.00 4.35 79 ALA B C 1
ATOM 1692 O O . ALA B 1 78 ? 79.734 45.536 42.716 1.00 6.24 79 ALA B O 1
ATOM 1694 N N . ALA B 1 79 ? 79.949 47.173 41.203 1.00 4.49 80 ALA B N 1
ATOM 1695 C CA . ALA B 1 79 ? 79.115 48.100 41.966 1.00 5.44 80 ALA B CA 1
ATOM 1696 C C . ALA B 1 79 ? 77.719 47.476 42.230 1.00 5.79 80 ALA B C 1
ATOM 1697 O O . ALA B 1 79 ? 77.313 47.286 43.382 1.00 4.16 80 ALA B O 1
ATOM 1699 N N . VAL B 1 80 ? 76.995 47.143 41.164 1.00 6.40 81 VAL B N 1
ATOM 1700 C CA . VAL B 1 80 ? 75.672 46.534 41.296 1.00 5.99 81 VAL B CA 1
ATOM 1701 C C . VAL B 1 80 ? 75.689 45.370 42.288 1.00 6.10 81 VAL B C 1
ATOM 1702 O O . VAL B 1 80 ? 74.675 45.078 42.905 1.00 6.82 81 VAL B O 1
ATOM 1706 N N . ILE B 1 81 ? 76.825 44.696 42.440 1.00 4.82 82 ILE B N 1
ATOM 1707 C CA . ILE B 1 81 ? 76.896 43.586 43.383 1.00 3.95 82 ILE B CA 1
ATOM 1708 C C . ILE B 1 81 ? 77.108 44.127 44.771 1.00 4.79 82 ILE B C 1
ATOM 1709 O O . ILE B 1 81 ? 76.292 43.896 45.654 1.00 6.02 82 ILE B O 1
ATOM 1714 N N . ALA B 1 82 ? 78.212 44.843 44.956 1.00 5.30 83 ALA B N 1
ATOM 1715 C CA . ALA B 1 82 ? 78.568 45.412 46.250 1.00 5.56 83 ALA B CA 1
ATOM 1716 C C . ALA B 1 82 ? 77.381 46.063 46.905 1.00 7.03 83 ALA B C 1
ATOM 1717 O O . ALA B 1 82 ? 76.973 45.701 48.007 1.00 6.49 83 ALA B O 1
ATOM 1719 N N . TYR B 1 83 ? 76.829 47.031 46.191 1.00 9.37 84 TYR B N 1
ATOM 1720 C CA . TYR B 1 83 ? 75.698 47.804 46.654 1.00 11.46 84 TYR B CA 1
ATOM 1721 C C . TYR B 1 83 ? 74.452 46.977 46.978 1.00 10.23 84 TYR B C 1
ATOM 1722 O O . TYR B 1 83 ? 74.052 46.918 48.123 1.00 11.21 84 TYR B O 1
ATOM 1731 N N . TYR B 1 84 ? 73.848 46.333 45.987 1.00 8.62 85 TYR B N 1
ATOM 1732 C CA . TYR B 1 84 ? 72.634 45.540 46.201 1.00 7.85 85 TYR B CA 1
ATOM 1733 C C . TYR B 1 84 ? 72.712 44.207 46.953 1.00 8.89 85 TYR B C 1
ATOM 1734 O O . TYR B 1 84 ? 71.940 43.968 47.880 1.00 9.93 85 TYR B O 1
ATO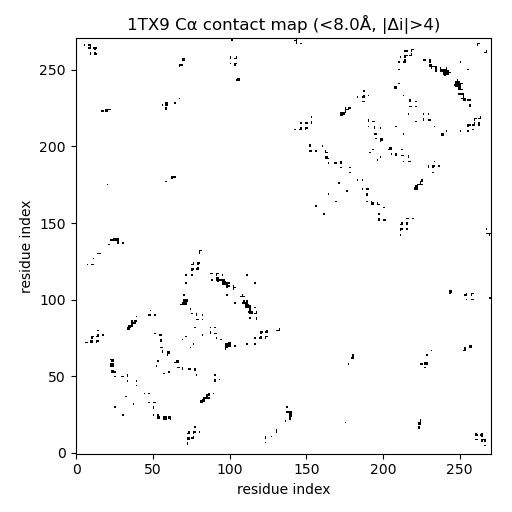M 1743 N N . VAL B 1 85 ? 73.618 43.328 46.537 1.00 8.88 86 VAL B N 1
ATOM 1744 C CA . VAL B 1 85 ? 73.752 42.006 47.142 1.00 8.19 86 VAL B CA 1
ATOM 1745 C C . VAL B 1 85 ? 74.157 41.981 48.613 1.00 7.28 86 VAL B C 1
ATOM 1746 O O . VAL B 1 85 ? 74.992 42.761 49.045 1.00 8.08 86 VAL B O 1
ATOM 1750 N N . HIS B 1 86 ? 73.552 41.070 49.371 1.00 5.72 87 HIS B N 1
ATOM 1751 C CA . HIS B 1 86 ? 73.831 40.911 50.795 1.00 5.66 87 HIS B CA 1
ATOM 1752 C C . HIS B 1 86 ? 74.988 39.936 50.927 1.00 6.19 87 HIS B C 1
ATOM 1753 O O . HIS B 1 86 ? 75.066 38.972 50.169 1.00 7.46 87 HIS B O 1
ATOM 1760 N N . PRO B 1 87 ? 75.905 40.167 51.885 1.00 6.25 88 PRO B N 1
ATOM 1761 C CA . PRO B 1 87 ? 77.065 39.298 52.110 1.00 5.32 88 PRO B CA 1
ATOM 1762 C C . PRO B 1 87 ? 76.783 37.785 52.033 1.00 5.48 88 PRO B C 1
ATOM 1763 O O . PRO B 1 87 ? 77.642 36.980 51.664 1.00 5.54 88 PRO B O 1
ATOM 1767 N N . VAL B 1 88 ? 75.569 37.400 52.377 1.00 6.73 89 VAL B N 1
ATOM 1768 C CA . VAL B 1 88 ? 75.202 36.001 52.336 1.00 8.71 89 VAL B CA 1
ATOM 1769 C C . VAL B 1 88 ? 75.307 35.492 50.904 1.00 7.46 89 VAL B C 1
ATOM 1770 O O . VAL B 1 88 ? 75.507 34.302 50.669 1.00 7.53 89 VAL B O 1
ATOM 1774 N N . ASN B 1 89 ? 75.193 36.399 49.943 1.00 6.50 90 ASN B N 1
ATOM 1775 C CA . ASN B 1 89 ? 75.235 35.997 48.548 1.00 7.06 90 ASN B CA 1
ATOM 1776 C C . ASN B 1 89 ? 76.322 36.621 47.668 1.00 6.61 90 ASN B C 1
ATOM 1777 O O . ASN B 1 89 ? 76.560 36.161 46.549 1.00 6.60 90 ASN B O 1
ATOM 1782 N N . ILE B 1 90 ? 76.991 37.653 48.161 1.00 6.06 91 ILE B N 1
ATOM 1783 C CA . ILE B 1 90 ? 78.036 38.290 47.371 1.00 5.34 91 ILE B CA 1
ATOM 1784 C C . ILE B 1 90 ? 78.841 37.307 46.544 1.00 3.92 91 ILE B C 1
ATOM 1785 O O . ILE B 1 90 ? 78.639 37.220 45.350 1.00 3.92 91 ILE B O 1
ATOM 1790 N N . GLN B 1 91 ? 79.731 36.560 47.180 1.00 4.78 92 GLN B N 1
ATOM 1791 C CA . GLN B 1 91 ? 80.563 35.590 46.480 1.00 5.28 92 GLN B CA 1
ATOM 1792 C C . GLN B 1 91 ? 79.802 34.796 45.443 1.00 5.83 92 GLN B C 1
ATOM 1793 O O . GLN B 1 91 ? 80.179 34.773 44.268 1.00 7.07 92 GLN B O 1
ATOM 1799 N N . THR B 1 92 ? 78.735 34.132 45.873 1.00 5.64 93 THR B N 1
ATOM 1800 C CA . THR B 1 92 ? 77.946 33.336 44.943 1.00 4.59 93 THR B CA 1
ATOM 1801 C C . THR B 1 92 ? 77.424 34.168 43.795 1.00 3.92 93 THR B C 1
ATOM 1802 O O . THR B 1 92 ? 77.277 33.675 42.692 1.00 3.92 93 THR B O 1
ATOM 1806 N N . ALA B 1 93 ? 77.135 35.434 44.060 1.00 3.92 94 ALA B N 1
ATOM 1807 C CA . ALA B 1 93 ? 76.624 36.324 43.032 1.00 3.92 94 ALA B CA 1
ATOM 1808 C C . ALA B 1 93 ? 77.659 36.555 41.950 1.00 3.92 94 ALA B C 1
ATOM 1809 O O . ALA B 1 93 ? 77.314 36.701 40.788 1.00 3.92 94 ALA B O 1
ATOM 1811 N N . CYS B 1 94 ? 78.927 36.588 42.348 1.00 3.92 95 CYS B N 1
ATOM 1812 C CA . CYS B 1 94 ? 80.036 36.811 41.434 1.00 3.92 95 CYS B CA 1
ATOM 1813 C C . CYS B 1 94 ? 80.191 35.633 40.520 1.00 3.92 95 CYS B C 1
ATOM 1814 O O . CYS B 1 94 ? 80.269 35.767 39.301 1.00 3.92 95 CYS B O 1
ATOM 1817 N N . LEU B 1 95 ? 80.261 34.465 41.127 1.00 3.92 96 LEU B N 1
ATOM 1818 C CA . LEU B 1 95 ? 80.399 33.249 40.366 1.00 3.96 96 LEU B CA 1
ATOM 1819 C C . LEU B 1 95 ? 79.181 33.081 39.451 1.00 3.92 96 LEU B C 1
ATOM 1820 O O . LEU B 1 95 ? 79.233 32.368 38.462 1.00 4.39 96 LEU B O 1
ATOM 1825 N N . ILE B 1 96 ? 78.088 33.758 39.773 1.00 3.92 97 ILE B N 1
ATOM 1826 C CA . ILE B 1 96 ? 76.902 33.679 38.944 1.00 3.92 97 ILE B CA 1
ATOM 1827 C C . ILE B 1 96 ? 77.082 34.612 37.772 1.00 3.92 97 ILE B C 1
ATOM 1828 O O . ILE B 1 96 ? 76.788 34.247 36.645 1.00 3.92 97 ILE B O 1
ATOM 1833 N N . MET B 1 97 ? 77.559 35.823 38.032 1.00 3.92 98 MET B N 1
ATOM 1834 C CA . MET B 1 97 ? 77.766 36.775 36.954 1.00 4.25 98 MET B CA 1
ATOM 1835 C C . MET B 1 97 ? 78.857 36.326 36.007 1.00 6.77 98 MET B C 1
ATOM 1836 O O . MET B 1 97 ? 78.790 36.637 34.821 1.00 9.89 98 MET B O 1
ATOM 1841 N N . GLU B 1 98 ? 79.867 35.610 36.513 1.00 7.57 99 GLU B N 1
ATOM 1842 C CA . GLU B 1 98 ? 80.942 35.109 35.647 1.00 7.70 99 GLU B CA 1
ATOM 1843 C C . GLU B 1 98 ? 80.208 34.349 34.566 1.00 8.09 99 GLU B C 1
ATOM 1844 O O . GLU B 1 98 ? 80.546 34.441 33.395 1.00 8.12 99 GLU B O 1
ATOM 1850 N N . GLY B 1 99 ? 79.183 33.616 35.000 1.00 9.39 100 GLY B N 1
ATOM 1851 C CA . GLY B 1 99 ? 78.346 32.819 34.124 1.00 12.05 100 GLY B CA 1
ATOM 1852 C C . GLY B 1 99 ? 77.760 33.621 32.991 1.00 14.39 100 GLY B C 1
ATOM 1853 O O . GLY B 1 99 ? 77.347 33.063 31.988 1.00 15.64 100 GLY B O 1
ATOM 1854 N N . ALA B 1 100 ? 77.672 34.929 33.168 1.00 17.05 101 ALA B N 1
ATOM 1855 C CA . ALA B 1 100 ? 77.209 35.788 32.099 1.00 20.85 101 ALA B CA 1
ATOM 1856 C C . ALA B 1 100 ? 78.537 36.376 31.598 1.00 25.07 101 ALA B C 1
ATOM 1857 O O . ALA B 1 100 ? 78.867 37.539 31.839 1.00 24.74 101 ALA B O 1
ATOM 1859 N N . GLU B 1 101 ? 79.324 35.512 30.960 1.00 30.42 102 GLU B N 1
ATOM 1860 C CA . GLU B 1 101 ? 80.619 35.867 30.409 1.00 35.96 102 GLU B CA 1
ATOM 1861 C C . GLU B 1 101 ? 80.365 36.622 29.123 1.00 41.24 102 GLU B C 1
ATOM 1862 O O . GLU B 1 101 ? 80.418 36.029 28.037 1.00 42.95 102 GLU B O 1
ATOM 1868 N N . PHE B 1 102 ? 80.079 37.925 29.257 1.00 47.39 103 PHE B N 1
ATOM 1869 C CA . PHE B 1 102 ? 79.781 38.824 28.116 1.00 52.76 103 PHE B CA 1
ATOM 1870 C C . PHE B 1 102 ? 81.018 39.414 27.426 1.00 55.27 103 PHE B C 1
ATOM 1871 O O . PHE B 1 102 ? 81.145 39.346 26.197 1.00 54.99 103 PHE B O 1
ATOM 1879 N N . THR B 1 103 ? 81.906 40.014 28.223 1.00 59.20 104 THR B N 1
ATOM 1880 C CA . THR B 1 103 ? 83.142 40.625 27.720 1.00 61.96 104 THR B CA 1
ATOM 1881 C C . THR B 1 103 ? 84.369 39.896 28.269 1.00 63.93 104 THR B C 1
ATOM 1882 O O . THR B 1 103 ? 84.355 39.373 29.394 1.00 64.17 104 THR B O 1
ATOM 1886 N N . GLU B 1 104 ? 85.425 39.862 27.459 1.00 65.54 105 GLU B N 1
ATOM 1887 C CA . GLU B 1 104 ? 86.671 39.203 27.838 1.00 66.47 105 GLU B CA 1
ATOM 1888 C C . GLU B 1 104 ? 87.542 40.163 28.659 1.00 68.19 105 GLU B C 1
ATOM 1889 O O . GLU B 1 104 ? 88.616 40.585 28.208 1.00 67.80 105 GLU B O 1
ATOM 1895 N N . ASN B 1 105 ? 87.061 40.486 29.865 1.00 69.64 106 ASN B N 1
ATOM 1896 C CA . ASN B 1 105 ? 87.731 41.388 30.812 1.00 71.21 106 ASN B CA 1
ATOM 1897 C C . ASN B 1 105 ? 89.171 41.734 30.393 1.00 72.46 106 ASN B C 1
ATOM 1898 O O . ASN B 1 105 ? 90.106 40.947 30.601 1.00 72.50 106 ASN B O 1
ATOM 1903 N N . ILE B 1 106 ? 89.332 42.915 29.797 1.00 73.51 107 ILE B N 1
ATOM 1904 C CA . ILE B 1 106 ? 90.637 43.388 29.339 1.00 74.71 107 ILE B CA 1
ATOM 1905 C C . ILE B 1 106 ? 91.674 43.398 30.475 1.00 74.98 107 ILE B C 1
ATOM 1906 O O . ILE B 1 106 ? 91.592 44.216 31.401 1.00 75.09 107 ILE B O 1
ATOM 1911 N N . ILE B 1 107 ? 92.635 42.476 30.397 1.00 75.41 108 ILE B N 1
ATOM 1912 C CA . ILE B 1 107 ? 93.713 42.366 31.388 1.00 76.43 108 ILE B CA 1
ATOM 1913 C C . ILE B 1 107 ? 95.044 42.102 30.662 1.00 77.54 108 ILE B C 1
ATOM 1914 O O . ILE B 1 107 ? 95.408 40.950 30.396 1.00 78.87 108 ILE B O 1
ATOM 1919 N N . ASN B 1 108 ? 95.756 43.187 30.352 1.00 78.23 109 ASN B N 1
ATOM 1920 C CA . ASN B 1 108 ? 97.037 43.150 29.633 1.00 78.48 109 ASN B CA 1
ATOM 1921 C C . ASN B 1 108 ? 96.751 42.992 28.134 1.00 77.85 109 ASN B C 1
ATOM 1922 O O . ASN B 1 108 ? 97.364 42.166 27.451 1.00 77.76 109 ASN B O 1
ATOM 1927 N N . GLY B 1 109 ? 95.805 43.785 27.635 1.00 77.09 110 GLY B N 1
ATOM 1928 C CA . GLY B 1 109 ? 95.452 43.726 26.229 1.00 76.30 110 GLY B CA 1
ATOM 1929 C C . GLY B 1 109 ? 94.724 42.458 25.814 1.00 75.78 110 GLY B C 1
ATOM 1930 O O . GLY B 1 109 ? 93.887 42.502 24.907 1.00 75.98 110 GLY B O 1
ATOM 1931 N N . VAL B 1 110 ? 95.028 41.335 26.468 1.00 74.41 111 VAL B N 1
ATOM 1932 C CA . VAL B 1 110 ? 94.390 40.059 26.131 1.00 73.06 111 VAL B CA 1
ATOM 1933 C C . VAL B 1 110 ? 92.907 39.979 26.513 1.00 71.84 111 VAL B C 1
ATOM 1934 O O . VAL B 1 110 ? 92.511 40.336 27.633 1.00 71.59 111 VAL B O 1
ATOM 1938 N N . GLU B 1 111 ? 92.106 39.502 25.557 1.00 70.07 112 GLU B N 1
ATOM 1939 C CA . GLU B 1 111 ? 90.653 39.362 25.697 1.00 67.53 112 GLU B CA 1
ATOM 1940 C C . GLU B 1 111 ? 90.265 38.171 26.596 1.00 64.90 112 GLU B C 1
ATOM 1941 O O . GLU B 1 111 ? 89.801 37.124 26.113 1.00 64.45 112 GLU B O 1
ATOM 1947 N N . ARG B 1 112 ? 90.431 38.363 27.904 1.00 60.76 113 ARG B N 1
ATOM 1948 C CA . ARG B 1 112 ? 90.135 37.338 28.904 1.00 56.89 113 ARG B CA 1
ATOM 1949 C C . ARG B 1 112 ? 88.823 37.631 29.649 1.00 52.33 113 ARG B C 1
ATOM 1950 O O . ARG B 1 112 ? 88.661 38.690 30.230 1.00 51.82 113 ARG B O 1
ATOM 1958 N N . PRO B 1 113 ? 87.888 36.670 29.664 1.00 46.89 114 PRO B N 1
ATOM 1959 C CA . PRO B 1 113 ? 86.577 36.786 30.318 1.00 42.36 114 PRO B CA 1
ATOM 1960 C C . PRO B 1 113 ? 86.600 37.535 31.627 1.00 38.17 114 PRO B C 1
ATOM 1961 O O . PRO B 1 113 ? 87.663 37.853 32.143 1.00 37.65 114 PRO B O 1
ATOM 1965 N N . VAL B 1 114 ? 85.416 37.795 32.168 1.00 32.50 115 VAL B N 1
ATOM 1966 C CA . VAL B 1 114 ? 85.292 38.488 33.444 1.00 27.19 115 VAL B CA 1
ATOM 1967 C C . VAL B 1 114 ? 85.134 37.441 34.531 1.00 24.89 115 VAL B C 1
ATOM 1968 O O . VAL B 1 114 ? 84.056 37.272 35.076 1.00 24.50 115 VAL B O 1
ATOM 1972 N N . LYS B 1 115 ? 86.217 36.739 34.843 1.00 23.09 116 LYS B N 1
ATOM 1973 C CA . LYS B 1 115 ? 86.181 35.689 35.852 1.00 21.40 116 LYS B CA 1
ATOM 1974 C C . LYS B 1 115 ? 85.583 36.156 37.161 1.00 19.78 116 LYS B C 1
ATOM 1975 O O . LYS B 1 115 ? 85.805 37.277 37.590 1.00 19.45 116 LYS B O 1
ATOM 1981 N N . ALA B 1 116 ? 84.804 35.285 37.789 1.00 18.47 117 ALA B N 1
ATOM 1982 C CA . ALA B 1 116 ? 84.148 35.608 39.047 1.00 16.78 117 ALA B CA 1
ATOM 1983 C C . ALA B 1 116 ? 85.158 36.027 40.086 1.00 15.69 117 ALA B C 1
ATOM 1984 O O . ALA B 1 116 ? 84.899 36.906 40.894 1.00 15.07 117 ALA B O 1
ATOM 1986 N N . ALA B 1 117 ? 86.315 35.381 40.047 1.00 15.47 118 ALA B N 1
ATOM 1987 C CA . ALA B 1 117 ? 87.398 35.642 40.980 1.00 14.78 118 ALA B CA 1
ATOM 1988 C C . ALA B 1 117 ? 87.727 37.131 41.185 1.00 14.72 118 ALA B C 1
ATOM 1989 O O . ALA B 1 117 ? 87.907 37.586 42.314 1.00 14.04 118 ALA B O 1
ATOM 1991 N N . GLU B 1 118 ? 87.799 37.884 40.095 1.00 14.83 119 GLU B N 1
ATOM 1992 C CA . GLU B 1 118 ? 88.117 39.305 40.160 1.00 14.60 119 GLU B CA 1
ATOM 1993 C C . GLU B 1 118 ? 86.907 40.158 40.521 1.00 12.95 119 GLU B C 1
ATOM 1994 O O . GLU B 1 118 ? 87.038 41.230 41.106 1.00 12.02 119 GLU B O 1
ATOM 2000 N N . LEU B 1 119 ? 85.722 39.684 40.166 1.00 11.60 120 LEU B N 1
ATOM 2001 C CA . LEU B 1 119 ? 84.500 40.410 40.484 1.00 10.06 120 LEU B CA 1
ATOM 2002 C C . LEU B 1 119 ? 84.401 40.606 41.986 1.00 8.78 120 LEU B C 1
ATOM 2003 O O . LEU B 1 119 ? 83.955 41.637 42.460 1.00 8.39 120 LEU B O 1
ATOM 2008 N N . PHE B 1 120 ? 84.818 39.593 42.727 1.00 7.83 121 PHE B N 1
ATOM 2009 C CA . PHE B 1 120 ? 84.780 39.645 44.172 1.00 7.03 121 PHE B CA 1
ATOM 2010 C C . PHE B 1 120 ? 85.768 40.706 44.631 1.00 7.32 121 PHE B C 1
ATOM 2011 O O . PHE B 1 120 ? 85.431 41.601 45.407 1.00 5.94 121 PHE B O 1
ATOM 2019 N N . ALA B 1 121 ? 86.991 40.601 44.125 1.00 8.01 122 ALA B N 1
ATOM 2020 C CA . ALA B 1 121 ? 88.044 41.539 44.470 1.00 7.41 122 ALA B CA 1
ATOM 2021 C C . ALA B 1 121 ? 87.533 42.945 44.267 1.00 7.14 122 ALA B C 1
ATOM 2022 O O . ALA B 1 121 ? 87.827 43.830 45.053 1.00 7.88 122 ALA B O 1
ATOM 2024 N N . PHE B 1 122 ? 86.757 43.160 43.216 1.00 5.26 123 PHE B N 1
ATOM 2025 C CA . PHE B 1 122 ? 86.238 44.490 42.969 1.00 4.56 123 PHE B CA 1
ATOM 2026 C C . PHE B 1 122 ? 85.204 44.900 43.998 1.00 4.73 123 PHE B C 1
ATOM 2027 O O . PHE B 1 122 ? 85.396 45.868 44.727 1.00 4.12 123 PHE B O 1
ATOM 2035 N N . THR B 1 123 ? 84.109 44.154 44.061 1.00 5.37 124 THR B N 1
ATOM 2036 C CA . THR B 1 123 ? 83.041 44.438 45.008 1.00 4.78 124 THR B CA 1
ATOM 2037 C C . THR B 1 123 ? 83.601 44.587 46.416 1.00 3.92 124 THR B C 1
ATOM 2038 O O . THR B 1 123 ? 83.161 45.428 47.190 1.00 3.92 124 THR B O 1
ATOM 2042 N N . LEU B 1 124 ? 84.610 43.795 46.729 1.00 3.92 125 LEU B N 1
ATOM 2043 C CA . LEU B 1 124 ? 85.208 43.835 48.052 1.00 3.92 125 LEU B CA 1
ATOM 2044 C C . LEU B 1 124 ? 85.890 45.165 48.338 1.00 3.92 125 LEU B C 1
ATOM 2045 O O . LEU B 1 124 ? 86.005 45.568 49.487 1.00 3.92 125 LEU B O 1
ATOM 2050 N N . ARG B 1 125 ? 86.343 45.836 47.284 1.00 3.92 126 ARG B N 1
ATOM 2051 C CA . ARG B 1 125 ? 87.011 47.132 47.401 1.00 3.92 126 ARG B CA 1
ATOM 2052 C C . ARG B 1 125 ? 85.972 48.237 47.473 1.00 3.92 126 ARG B C 1
ATOM 2053 O O . ARG B 1 125 ? 86.066 49.146 48.297 1.00 3.92 126 ARG B O 1
ATOM 2061 N N . VAL B 1 126 ? 84.994 48.151 46.577 1.00 4.69 127 VAL B N 1
ATOM 2062 C CA . VAL B 1 126 ? 83.904 49.105 46.521 1.00 5.07 127 VAL B CA 1
ATOM 2063 C C . VAL B 1 126 ? 83.418 49.281 47.948 1.00 6.72 127 VAL B C 1
ATOM 2064 O O . VAL B 1 126 ? 83.497 50.365 48.514 1.00 6.51 127 VAL B O 1
ATOM 2068 N N . ARG B 1 127 ? 82.938 48.190 48.530 1.00 8.53 128 ARG B N 1
ATOM 2069 C CA . ARG B 1 127 ? 82.443 48.202 49.896 1.00 10.08 128 ARG B CA 1
ATOM 2070 C C . ARG B 1 127 ? 83.503 48.763 50.839 1.00 10.83 128 ARG B C 1
ATOM 2071 O O . ARG B 1 127 ? 83.193 49.486 51.781 1.00 11.19 128 ARG B O 1
ATOM 2079 N N . ALA B 1 128 ? 84.756 48.418 50.583 1.00 11.60 129 ALA B N 1
ATOM 2080 C CA . ALA B 1 128 ? 85.851 48.873 51.415 1.00 12.74 129 ALA B CA 1
ATOM 2081 C C . ALA B 1 128 ? 85.998 50.374 51.344 1.00 14.63 129 ALA B C 1
ATOM 2082 O O . ALA B 1 128 ? 86.465 51.007 52.290 1.00 14.49 129 ALA B O 1
ATOM 2084 N N . GLY B 1 129 ? 85.612 50.942 50.210 1.00 16.84 130 GLY B N 1
ATOM 2085 C CA . GLY B 1 129 ? 85.710 52.378 50.045 1.00 20.85 130 GLY B CA 1
ATOM 2086 C C . GLY B 1 129 ? 86.803 52.795 49.086 1.00 23.44 130 GLY B C 1
ATOM 2087 O O . GLY B 1 129 ? 86.702 53.853 48.469 1.00 26.09 130 GLY B O 1
ATOM 2088 N N . ASN B 1 130 ? 87.835 51.961 48.955 1.00 25.46 131 ASN B N 1
ATOM 2089 C CA . ASN B 1 130 ? 88.969 52.244 48.084 1.00 28.93 131 ASN B CA 1
ATOM 2090 C C . ASN B 1 130 ? 88.520 52.607 46.680 1.00 31.90 131 ASN B C 1
ATOM 2091 O O . ASN B 1 130 ? 87.811 53.602 46.489 1.00 33.76 131 ASN B O 1
ATOM 2096 N N . THR B 1 131 ? 88.925 51.810 45.695 1.00 33.73 132 THR B N 1
ATOM 2097 C CA . THR B 1 131 ? 88.552 52.071 44.308 1.00 36.12 132 THR B CA 1
ATOM 2098 C C . THR B 1 131 ? 89.421 53.187 43.730 1.00 37.84 132 THR B C 1
ATOM 2099 O O . THR B 1 131 ? 89.245 53.608 42.596 1.00 38.49 132 THR B O 1
ATOM 2103 N N . ASP B 1 132 ? 90.367 53.660 44.528 1.00 40.16 133 ASP B N 1
ATOM 2104 C CA . ASP B 1 132 ? 91.322 54.667 44.086 1.00 42.06 133 ASP B CA 1
ATOM 2105 C C . ASP B 1 132 ? 92.544 53.769 43.830 1.00 44.77 133 ASP B C 1
ATOM 2106 O O . ASP B 1 132 ? 93.689 54.029 44.251 1.00 42.20 133 ASP B O 1
ATOM 2111 N N . VAL B 1 133 ? 92.201 52.663 43.156 1.00 48.25 134 VAL B N 1
ATOM 2112 C CA . VAL B 1 133 ? 93.105 51.586 42.75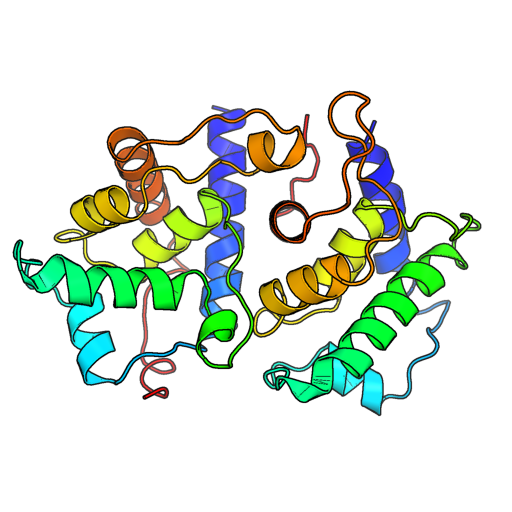2 1.00 49.51 134 VAL B CA 1
ATOM 2113 C C . VAL B 1 133 ? 94.037 52.184 41.721 1.00 51.84 134 VAL B C 1
ATOM 2114 O O . VAL B 1 133 ? 93.780 53.269 41.194 1.00 52.20 134 VAL B O 1
ATOM 2118 N N . LEU B 1 134 ? 95.135 51.479 41.474 1.00 55.13 135 LEU B N 1
ATOM 2119 C CA . LEU B 1 134 ? 96.157 51.900 40.527 1.00 59.02 135 LEU B CA 1
ATOM 2120 C C . LEU B 1 134 ? 97.021 53.025 41.105 1.00 61.05 135 LEU B C 1
ATOM 2121 O O . LEU B 1 134 ? 98.251 52.998 40.821 1.00 62.82 135 LEU B O 1
#

Solvent-accessible surface area: 12772 Å² total; per-residue (Å²): 150,106,119,67,51,46,40,59,78,0,0,46,23,0,3,124,3,8,51,56,18,26,24,6,63,5,52,90,84,4,19,78,26,0,40,33,116,111,74,16,84,87,108,40,69,88,85,0,96,109,0,1,28,3,6,1,30,7,4,0,31,82,20,53,32,92,107,15,94,8,0,0,0,4,5,0,0,1,0,5,34,11,3,63,66,50,0,0,106,29,0,0,82,11,18,73,31,19,41,1,0,50,15,23,20,73,44,78,157,88,64,0,115,18,82,65,0,68,52,4,0,65,115,0,99,79,28,30,120,119,9,134,60,111,77,152,23,60,83,103,162,155,33,31,84,121,1,105,42,0,40,53,10,1,150,95,4,76,77,96,29,129,24,138,32,69,134,81,35,83,94,24,0,48,29,94,166,39,2,95,48,110,35,84,61,97,0,73,169,4,0,33,22,0,0,49,18,0,0,72,67,60,62,93,108,134,180,66,0,34,17,3,3,0,0,0,0,0,4,101,6,4,43,12,4,1,0,9,3,0,0,20,0,1,58,44,15,126,60,17,75,10,125,14,135,66,92,137,67,56,1,90,0,16,5,0,0,0,6,0,2,10,21,87,13,53,11,10,124,20,185

Radius of gyration: 18.55 Å; Cα contacts (8 Å, |Δi|>4): 401; chains: 2; bounding box: 46×44×47 Å

Organism: Enterobacteria phage phiX174 (Isolate Sanger) (NCBI:txid1217068)

Nearest PDB structures (foldseek):
  1tx9-assembly1_B  TM=1.008E+00  e=1.101E-22  Sinsheimervirus phiX174
  1al0-assembly1_2  TM=9.007E-01  e=2.790E-16  Sinsheimervirus phiX174
  1cd3-assembly1_2  TM=9.014E-01  e=3.886E-16  Sinsheimervirus phiX174
  1cd3-assembly1_4  TM=8.002E-01  e=1.407E-14  Sinsheimervirus phiX174
  1al0-assembly1_4  TM=8.045E-01  e=1.354E-13  Sinsheimervirus phiX174

Foldseek 3Di:
DVVLVVLLVLLQVQLVVLVVDLAFAAALVLLCVQQPPDAQDPVCLVSNLNRLVRSQQPVCVVDPHDGDADALSNSLSSCLARHDPRCSLVSLQSVWQGHHPVCVVPVDRDTHGSVNSSVSSVVSSVDDDVGYDDPVNNPHD/DVLVVQVLQLVLVVPCPPPHDWPDDVVLQCVQAPLPAQDPVCLVSNLVVLVRQQVVSCVVNPHDVQPRDLSNSLSSLLPRHDPSCSLVSLQSVLVVFRWQPQDPNDGHTPHSVVSSVSNVVVNVVPSVDD

=== Feature glossary ===
A reading guide for the features in this record.

Start from the sequence.

  · This is the polypeptide sequence — one letter per residue, N-terminus first. Length ranges from a few dozen residues for small domains to over a thousand for large multi-domain proteins.

Fold it, and you get atomic coordinates and the backbone conformation that goes with them.

  · Structure coordinates are given as an mmCIF _atom_site loop: one row per atom with element, residue name, chain id, sequence number, and x/y/z position in Å. Only the four main-chain atoms per residue are included here; side chains are omitted to keep the record compact.

  · Backbone dihedral angles. Every residue except chain termini has a φ (preceding-C → N → Cα → C) and a ψ (N → Cα → C → next-N). They are reported in degrees following the IUPAC sign convention. Secondary structure is essentially a statement about which (φ, ψ) basin each residue occupies.

  · The SS8 string is DSSP's per-residue secondary-structure call. α-helix (H) means an i→i+4 H-bond ladder; β-strand (E) means the residue participates in a β-sheet; 3₁₀ (G) and π (I) are tighter and wider helices; T/S are turns/bends; '-' is loop.

  · SS3 is a coarse helix/strand/coil call (letters a/b/c) made by the P-SEA algorithm from inter-Cα distances and dihedrals. It is less detailed than DSSP but needs only Cα positions.

Summarize the fold with a handful of shape descriptors and a per-residue structural alphabet.

  · Radius of gyration (Rg) is the root-mean-square distance of Cα atoms from their centroid — a single number for overall size and compactness. A globular domain of N residues has Rg ≈ 2.2·N^0.38 Å; an extended or disordered chain has a much larger Rg. The Cα contact count is the number of residue pairs whose Cα atoms are within 8 Å and are more than four positions apart in sequence — a standard proxy for tertiary packing density. The bounding box is the smallest axis-aligned box enclosing all Cα atoms.

  · The Foldseek 3Di string encodes local tertiary geometry as a 20-letter alphabet — one character per residue — derived from the relative positions of nearby Cα atoms. Unlike the amino-acid sequence, 3Di is a direct function of the 3D structure, so two proteins with the same fold have similar 3Di strings even at low sequence identity.

  · Solvent-accessible surface area (SASA) is the area in Å² traced out by the centre of a 1.4 Å probe sphere (a water molecule) rolled over the protein's van der Waals surface (Shrake–Rupley / Lee–Richards construction). Buried residues have near-zero SASA; fully exposed residues can exceed 200 Å². The total SASA scales roughly with the number of surface residues.

Ask how reliable the model is.

  · pLDDT (predicted Local Distance Difference Test) is AlphaFold's per-residue confidence score, ranging from 0 to 100. Values above 90 indicate high confidence (typically well-packed cores); 70–90 is confident; 50–70 low confidence; below 50 usually means the region is disordered or the prediction is unreliable there. AlphaFold stores pLDDT in the mmCIF B-factor column.

  · B-factor (Debye–Waller factor) reflects atomic displacement in the crystal lattice. It is an experimental observable (units Å²), not a prediction; low values mean the atom is pinned down, high values mean it moves or is heterogeneous across the crystal.

  · Predicted Aligned Error (PAE) is an AlphaFold confidence matrix: entry (i, j) is the expected error in the position of residue j, in ångströms, when the prediction is superimposed on the true structure at residue i. Low PAE within a block of residues means that block is internally rigid and well-predicted; high PAE between two blocks means their relative placement is uncertain even if each block individually is confident.

Place it in context: what it resembles, what it is annotated as, and how it looks.

  · Nearest PDB neighbors are the top structural matches found by Foldseek when searching this structure against the entire Protein Data Bank. Each hit reports a TM-score (0 to 1; >0.5 almost always implies the same fold) and an E-value. These are *structural* homologs — they may share no detectable sequence similarity.

  · Functional annotations link the protein to curated databases. InterPro entries identify conserved domains and families by matching the sequence against member-database signatures (Pfam, PROSITE, CDD, …). Gene Ontology (GO) terms describe molecular function, biological process, and cellular component in a controlled vocabulary. CATH places the structure in a hierarchical fold classification (Class/Architecture/Topology/Homologous-superfamily). The organism is the source species.

  · Three diagnostic plots accompany the record. The Cα contact map visualizes the tertiary structure as a 2D adjacency matrix (8 Å cutoff, sequence-local contacts suppressed). The Ramachandran plot shows the distribution of backbone (φ, ψ) torsions, with points in the α and β basins reflecting secondary structure content. The PAE plot shows AlphaFold's inter-residue confidence as a color matrix.

  · Six rendered views show the 3D structur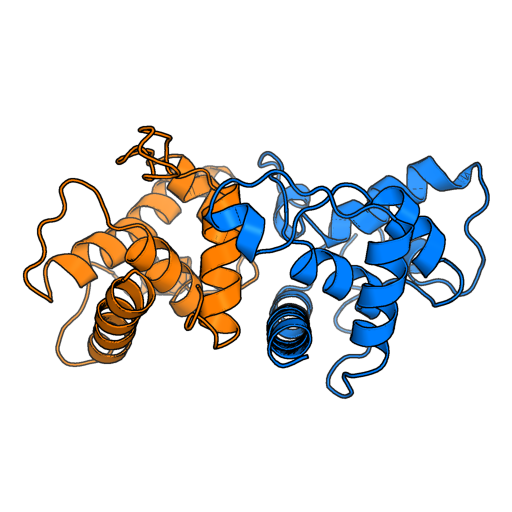e from the faces of a cube — i.e. along ±x, ±y, ±z. Rendering representation is drawn randomly per protein from cartoon (secondary-structure ribbons), sticks (backbone bonds), or molecular surface; coloring is either N→C rainbow (blue at the N-terminus through red at the C-terminus) or one color per chain.